Protein AF-0000000075442043 (afdb_homodimer)

Secondary structure (DSSP, 8-state):
---PPPPPPPEEEEEEEE-TTS-EEE--SS-SEEPPEEETTEEEEEEEEE--TT---GGGHHHHHHHH--S-SSSS-SSSEEEEEEEE-TTS--B-B--SEEEEEEEEESEEEEEETTS-EEEEETT-EEEEES--EEEE--SSS-EEEEEEEEE-PPPEETTEEPP---GGGHHHHHHH-B-/---PPPPPPPPBEEEEEE-TTS-EEE--SS-SBPPPEEETTEEEEEEEEE--TT---GGGHHHHHHHH--S-SSSS-SSSEEEEEEEE-TTS--B-B--SEEEEEEEEESEEEEEETTS-EEEEETT-EEEEES--EEEE--SSS-EEEEEEEEE-PPPEETTEEPP---GGGHHHHHHH-B-

Radius of gyration: 19.98 Å; Cα contacts (8 Å, |Δi|>4): 981; chains: 2; bounding box: 41×58×60 Å

InterPro domains:
  IPR011051 RmlC-like cupin domain superfamily [SSF51182] (62-156)
  IPR013096 Cupin 2, conserved barrel [PF07883] (85-149)
  IPR014710 RmlC-like jelly roll fold [G3DSA:2.60.120.10] (39-170)
  IPR047142 Oryzines biosynthesis cluster protein J/Cupin-domain-containing oxidoreductase virC-like [PTHR36156] (6-168)

Sequence (366 aa):
MFSEAKPLPPVKRFITTHDSNGNAIWDETIPIQVEGNRSGGFTTHVSYVNEDDTNTLTGDNDLKSYRENPTEKDIAPASGSALRVVDFWPGFPAIMHRTASVDYGIIVDGEIDCILDNGATKTFRRGDIIIQRGTNHAWKNTGTEVCRICFTLLPAPPVKIRGKELEVHGFADFPRLAEESTVMFSEAKPLPPVKRFITTHDSNGNAIWDETIPIQVEGNRSGGFTTHVSYVNEDDTNTLTGDNDLKSYRENPTEKDIAPASGSALRVVDFWPGFPAIMHRTASVDYGIIVDGEIDCILDNGATKTFRRGDIIIQRGTNHAWKNTGTEVCRICFTLLPAPPVKIRGKELEVHGFADFPRLAEESTV

Solvent-accessible surface area (backbone atoms only — not comparable to full-atom values): 18966 Å² total; per-residue (Å²): 125,86,71,75,59,64,83,76,78,82,49,38,44,46,40,44,32,63,50,92,85,59,44,27,39,73,53,78,86,55,72,43,65,45,66,70,50,72,59,91,44,34,30,41,22,56,69,46,49,34,65,49,75,59,43,55,53,51,85,41,53,41,58,52,49,24,68,77,46,65,63,75,93,44,77,43,45,91,38,32,33,33,34,37,34,37,37,36,36,44,84,40,76,10,51,55,45,19,38,34,23,39,29,46,33,36,28,63,37,47,46,36,32,43,33,27,73,71,61,57,68,49,79,41,39,57,61,30,30,37,42,40,50,44,38,38,32,22,60,34,31,83,52,66,50,46,19,32,35,40,31,40,35,31,33,19,58,61,40,44,45,94,85,38,68,51,81,64,52,46,64,86,44,47,72,60,30,52,73,72,42,53,91,126,87,70,75,58,63,83,74,80,81,46,39,42,46,40,44,33,64,49,91,84,58,44,25,37,72,53,77,86,56,72,44,64,45,69,71,49,73,59,91,44,34,31,42,22,57,69,45,49,33,66,51,76,58,43,55,54,50,85,42,53,41,58,53,50,22,69,76,45,64,64,75,93,44,77,44,45,93,38,32,34,33,34,37,36,37,36,36,37,43,83,40,74,10,50,54,43,19,39,34,23,40,30,46,32,37,28,65,36,46,47,36,32,42,33,26,72,70,61,57,68,48,78,42,38,58,62,31,30,36,41,42,52,44,37,39,33,23,61,36,31,82,52,66,51,46,18,30,35,41,30,42,35,32,33,18,59,60,42,44,45,94,85,40,70,50,83,62,50,46,64,85,42,46,72,59,30,53,72,71,42,52,90

Structure (mmCIF, N/CA/C/O backbone):
data_AF-0000000075442043-model_v1
#
loop_
_entity.id
_entity.type
_entity.pdbx_description
1 polymer 'Cupin type-2 domain-containing protein'
#
loop_
_atom_site.group_PDB
_atom_site.id
_atom_site.type_symbol
_atom_site.label_atom_id
_atom_site.label_alt_id
_atom_site.label_comp_id
_atom_site.label_asym_id
_atom_site.label_entity_id
_atom_site.label_seq_id
_atom_site.pdbx_PDB_ins_code
_atom_site.Cartn_x
_atom_site.Cartn_y
_atom_site.Cartn_z
_atom_site.occupancy
_atom_site.B_iso_or_equiv
_atom_site.auth_seq_id
_atom_site.auth_comp_id
_atom_site.auth_asym_id
_atom_site.auth_atom_id
_atom_site.pdbx_PDB_model_num
ATOM 1 N N . MET A 1 1 ? -9.016 -30.75 19.406 1 38.09 1 MET A N 1
ATOM 2 C CA . MET A 1 1 ? -10.094 -29.906 18.906 1 38.09 1 MET A CA 1
ATOM 3 C C . MET A 1 1 ? -9.547 -28.75 18.078 1 38.09 1 MET A C 1
ATOM 5 O O . MET A 1 1 ? -8.734 -27.969 18.562 1 38.09 1 MET A O 1
ATOM 9 N N . PHE A 1 2 ? -9.352 -28.906 16.797 1 50.12 2 PHE A N 1
ATOM 10 C CA . PHE A 1 2 ? -8.75 -27.891 15.945 1 50.12 2 PHE A CA 1
ATOM 11 C C . PHE A 1 2 ? -9.43 -26.547 16.156 1 50.12 2 PHE A C 1
ATOM 13 O O . PHE A 1 2 ? -10.641 -26.422 15.945 1 50.12 2 PHE A O 1
ATOM 20 N N . SER A 1 3 ? -9.031 -25.75 17.172 1 60.16 3 SER A N 1
ATOM 21 C CA . SER A 1 3 ? -9.688 -24.484 17.484 1 60.16 3 SER A CA 1
ATOM 22 C C . SER A 1 3 ? -9.867 -23.641 16.234 1 60.16 3 SER A C 1
ATOM 24 O O . SER A 1 3 ? -8.945 -23.5 15.422 1 60.16 3 SER A O 1
ATOM 26 N N . GLU A 1 4 ? -11.109 -23.453 15.805 1 83.69 4 GLU A N 1
ATOM 27 C CA . GLU A 1 4 ? -11.492 -22.625 14.664 1 83.69 4 GLU A CA 1
ATOM 28 C C . GLU A 1 4 ? -10.812 -21.266 14.719 1 83.69 4 GLU A C 1
ATOM 30 O O . GLU A 1 4 ? -10.758 -20.641 15.773 1 83.69 4 GLU A O 1
ATOM 35 N N . ALA A 1 5 ? -10.016 -20.906 13.68 1 91.75 5 ALA A N 1
ATOM 36 C CA . ALA A 1 5 ? -9.328 -19.625 13.602 1 91.75 5 ALA A CA 1
ATOM 37 C C . ALA A 1 5 ? -10.273 -18.469 13.914 1 91.75 5 ALA A C 1
ATOM 39 O O . ALA A 1 5 ? -11.438 -18.484 13.492 1 91.75 5 ALA A O 1
ATOM 40 N N . LYS A 1 6 ? -9.844 -17.562 14.75 1 93.94 6 LYS A N 1
ATOM 41 C CA . LYS A 1 6 ? -10.625 -16.375 15.109 1 93.94 6 LYS A CA 1
ATOM 42 C C . LYS A 1 6 ? -10.414 -15.25 14.102 1 93.94 6 LYS A C 1
ATOM 44 O O . LYS A 1 6 ? -9.297 -15.039 13.625 1 93.94 6 LYS A O 1
ATOM 49 N N . PRO A 1 7 ? -11.523 -14.57 13.805 1 95.44 7 PRO A N 1
ATOM 50 C CA . PRO A 1 7 ? -11.336 -13.406 12.93 1 95.44 7 PRO A CA 1
ATOM 51 C C . PRO A 1 7 ? -10.406 -12.359 13.523 1 95.44 7 PRO A C 1
ATOM 53 O O . PRO A 1 7 ? -10.305 -12.242 14.75 1 95.44 7 PRO A O 1
ATOM 56 N N . LEU A 1 8 ? -9.711 -11.641 12.695 1 97.06 8 LEU A N 1
ATOM 57 C CA . LEU A 1 8 ? -8.883 -10.508 13.102 1 97.06 8 LEU A CA 1
ATOM 58 C C . LEU A 1 8 ? -9.742 -9.289 13.422 1 97.06 8 LEU A C 1
ATOM 60 O O . LEU A 1 8 ? -10.914 -9.234 13.023 1 97.06 8 LEU A O 1
ATOM 64 N N . PRO A 1 9 ? -9.164 -8.328 14.195 1 96.62 9 PRO A N 1
ATOM 65 C CA . PRO A 1 9 ? -9.914 -7.098 14.469 1 96.62 9 PRO A CA 1
ATOM 66 C C . PRO A 1 9 ? -10.383 -6.398 13.203 1 96.62 9 PRO A C 1
ATOM 68 O O . PRO A 1 9 ? -9.797 -6.59 12.133 1 96.62 9 PRO A O 1
ATOM 71 N N . PRO A 1 10 ? -11.414 -5.621 13.344 1 98 10 PRO A N 1
ATOM 72 C CA . PRO A 1 10 ? -11.953 -4.934 12.172 1 98 10 PRO A CA 1
ATOM 73 C C . PRO A 1 10 ? -10.906 -4.07 11.461 1 98 10 PRO A C 1
ATOM 75 O O . PRO A 1 10 ? -9.984 -3.559 12.109 1 98 10 PRO A O 1
ATOM 78 N N . VAL A 1 11 ? -11.008 -3.965 10.164 1 98.5 11 VAL A N 1
ATOM 79 C CA . VAL A 1 11 ? -10.188 -3.055 9.367 1 98.5 11 VAL A CA 1
ATOM 80 C C . VAL A 1 11 ? -10.695 -1.624 9.539 1 98.5 11 VAL A C 1
ATOM 82 O O . VAL A 1 11 ? -11.875 -1.343 9.305 1 98.5 11 VAL A O 1
ATOM 85 N N . LYS A 1 12 ? -9.828 -0.727 9.984 1 98.81 12 LYS A N 1
ATOM 86 C CA . LYS A 1 12 ? -10.156 0.688 10.141 1 98.81 12 LYS A CA 1
ATOM 87 C C . LYS A 1 12 ? -9.391 1.547 9.148 1 98.81 12 LYS A C 1
ATOM 89 O O . LYS A 1 12 ? -8.156 1.481 9.086 1 98.81 12 LYS A O 1
ATOM 94 N N . ARG A 1 13 ? -10.102 2.281 8.375 1 98.81 13 ARG A N 1
ATOM 95 C CA . ARG A 1 13 ? -9.555 3.148 7.34 1 98.81 13 ARG A CA 1
ATOM 96 C C . ARG A 1 13 ? -10.031 4.586 7.523 1 98.81 13 ARG A C 1
ATOM 98 O O . ARG A 1 13 ? -11.234 4.848 7.555 1 98.81 13 ARG A O 1
ATOM 105 N N . PHE A 1 14 ? -9.055 5.457 7.695 1 98.94 14 PHE A N 1
ATOM 106 C CA . PHE A 1 14 ? -9.312 6.887 7.855 1 98.94 14 PHE A CA 1
ATOM 107 C C . PHE A 1 14 ? -8.977 7.641 6.57 1 98.94 14 PHE A C 1
ATOM 109 O O . PHE A 1 14 ? -7.945 7.387 5.945 1 98.94 14 PHE A O 1
ATOM 116 N N . ILE A 1 15 ? -9.852 8.57 6.188 1 98.94 15 ILE A N 1
ATOM 117 C CA . ILE A 1 15 ? -9.703 9.289 4.926 1 98.94 15 ILE A CA 1
ATOM 118 C C . ILE A 1 15 ? -9.602 10.789 5.195 1 98.94 15 ILE A C 1
ATOM 120 O O . ILE A 1 15 ? -10.391 11.336 5.969 1 98.94 15 ILE A O 1
ATOM 124 N N . THR A 1 16 ? -8.625 11.43 4.582 1 98.94 16 THR A N 1
ATOM 125 C CA . THR A 1 16 ? -8.531 12.883 4.688 1 98.94 16 THR A CA 1
ATOM 126 C C . THR A 1 16 ? -9.156 13.555 3.469 1 98.94 16 THR A C 1
ATOM 128 O O . THR A 1 16 ? -9.258 12.945 2.402 1 98.94 16 THR A O 1
ATOM 131 N N . THR A 1 17 ? -9.57 14.695 3.641 1 98.69 17 THR A N 1
ATOM 132 C CA . THR A 1 17 ? -10.109 15.562 2.594 1 98.69 17 THR A CA 1
ATOM 133 C C . THR A 1 17 ? -9.977 17.031 2.986 1 98.69 17 THR A C 1
ATOM 135 O O . THR A 1 17 ? -9.148 17.375 3.836 1 98.69 17 THR A O 1
ATOM 138 N N . HIS A 1 18 ? -10.648 17.906 2.219 1 98.5 18 HIS A N 1
ATOM 139 C CA . HIS A 1 18 ? -10.562 19.328 2.48 1 98.5 18 HIS A CA 1
ATOM 140 C C . HIS A 1 18 ? -11.938 19.938 2.721 1 98.5 18 HIS A C 1
ATOM 142 O O . HIS A 1 18 ? -12.93 19.469 2.162 1 98.5 18 HIS A O 1
ATOM 148 N N . ASP A 1 19 ? -12 20.953 3.529 1 97.19 19 ASP A N 1
ATOM 149 C CA . ASP A 1 19 ? -13.211 21.766 3.574 1 97.19 19 ASP A CA 1
ATOM 150 C C . ASP A 1 19 ? -13.219 22.812 2.465 1 97.19 19 ASP A C 1
ATOM 152 O O . ASP A 1 19 ? -12.32 22.828 1.618 1 97.19 19 ASP A O 1
ATOM 156 N N . SER A 1 20 ? -14.211 23.641 2.441 1 95.62 20 SER A N 1
ATOM 157 C CA . SER A 1 20 ? -14.406 24.578 1.337 1 95.62 20 SER A CA 1
ATOM 158 C C . SER A 1 20 ? -13.336 25.656 1.323 1 95.62 20 SER A C 1
ATOM 160 O O . SER A 1 20 ? -13.18 26.359 0.332 1 95.62 20 SER A O 1
ATOM 162 N N . ASN A 1 21 ? -12.578 25.781 2.424 1 95.44 21 ASN A N 1
ATOM 163 C CA . ASN A 1 21 ? -11.523 26.781 2.504 1 95.44 21 ASN A CA 1
ATOM 164 C C . ASN A 1 21 ? -10.156 26.172 2.219 1 95.44 21 ASN A C 1
ATOM 166 O O . ASN A 1 21 ? -9.141 26.875 2.256 1 95.44 21 ASN A O 1
ATOM 170 N N . GLY A 1 22 ? -10.078 24.875 2.029 1 96.62 22 GLY A N 1
ATOM 171 C CA . GLY A 1 22 ? -8.82 24.234 1.693 1 96.62 22 GLY A CA 1
ATOM 172 C C . GLY A 1 22 ? -8.094 23.672 2.904 1 96.62 22 GLY A C 1
ATOM 173 O O . GLY A 1 22 ? -6.957 23.203 2.791 1 96.62 22 GLY A O 1
ATOM 174 N N . ASN A 1 23 ? -8.758 23.75 4.043 1 97.25 23 ASN A N 1
ATOM 175 C CA . ASN A 1 23 ? -8.18 23.109 5.223 1 97.25 23 ASN A CA 1
ATOM 176 C C . ASN A 1 23 ? -8.367 21.594 5.199 1 97.25 23 ASN A C 1
ATOM 178 O O . ASN A 1 23 ? -9.422 21.109 4.789 1 97.25 23 ASN A O 1
ATOM 182 N N . ALA A 1 24 ? -7.32 20.922 5.695 1 98.56 24 ALA A N 1
ATOM 183 C CA . ALA A 1 24 ? -7.434 19.469 5.801 1 98.56 24 ALA A CA 1
ATOM 184 C C . ALA A 1 24 ? -8.422 19.078 6.891 1 98.56 24 ALA A C 1
ATOM 186 O O . ALA A 1 24 ? -8.391 19.625 7.996 1 98.56 24 ALA A O 1
ATOM 187 N N . ILE A 1 25 ? -9.281 18.156 6.547 1 98.75 25 ILE A N 1
ATOM 188 C CA . ILE A 1 25 ? -10.211 17.578 7.516 1 98.75 25 ILE A CA 1
ATOM 189 C C . ILE A 1 25 ? -10.312 16.078 7.309 1 98.75 25 ILE A C 1
ATOM 191 O O . ILE A 1 25 ? -9.852 15.547 6.289 1 98.75 25 ILE A O 1
ATOM 195 N N . TRP A 1 26 ? -10.844 15.398 8.32 1 98.75 26 TRP A N 1
ATOM 196 C CA . TRP A 1 26 ? -11.18 13.984 8.18 1 98.75 26 TRP A CA 1
ATOM 197 C C . TRP A 1 26 ? -12.516 13.812 7.469 1 98.75 26 TRP A C 1
ATOM 199 O O . TRP A 1 26 ? -13.477 14.516 7.762 1 98.75 26 TRP A O 1
ATOM 209 N N . ASP A 1 27 ? -12.562 12.891 6.48 1 98.69 27 ASP A N 1
ATOM 210 C CA . ASP A 1 27 ? -13.852 12.539 5.891 1 98.69 27 ASP A CA 1
ATOM 211 C C . ASP A 1 27 ? -14.734 11.828 6.906 1 98.69 27 ASP A C 1
ATOM 213 O O . ASP A 1 27 ? -14.281 10.914 7.605 1 98.69 27 ASP A O 1
ATOM 217 N N . GLU A 1 28 ? -15.891 12.234 6.988 1 97.69 28 GLU A N 1
ATOM 218 C CA . GLU A 1 28 ? -16.828 11.617 7.922 1 97.69 28 GLU A CA 1
ATOM 219 C C . GLU A 1 28 ? -18 10.984 7.184 1 97.69 28 GLU A C 1
ATOM 221 O O . GLU A 1 28 ? -18.938 10.477 7.809 1 97.69 28 GLU A O 1
ATOM 226 N N . THR A 1 29 ? -17.984 11.031 5.879 1 97.56 29 THR A N 1
ATOM 227 C CA . THR A 1 29 ? -19.109 10.531 5.094 1 97.56 29 THR A CA 1
ATOM 228 C C . THR A 1 29 ? -18.984 9.031 4.852 1 97.56 29 THR A C 1
ATOM 230 O O . THR A 1 29 ? -19.953 8.359 4.512 1 97.56 29 THR A O 1
ATOM 233 N N . ILE A 1 30 ? -17.859 8.477 4.934 1 98 30 ILE A N 1
ATOM 234 C CA . ILE A 1 30 ? -17.609 7.051 4.766 1 98 30 ILE A CA 1
ATOM 235 C C . ILE A 1 30 ? -17.25 6.422 6.109 1 98 30 ILE A C 1
ATOM 237 O O . ILE A 1 30 ? -16.359 6.906 6.809 1 98 30 ILE A O 1
ATOM 241 N N . PRO A 1 31 ? -17.938 5.363 6.52 1 97.81 31 PRO A N 1
ATOM 242 C CA . PRO A 1 31 ? -17.609 4.734 7.805 1 97.81 31 PRO A CA 1
ATOM 243 C C . PRO A 1 31 ? -16.156 4.312 7.906 1 97.81 31 PRO A C 1
ATOM 245 O O . PRO A 1 31 ? -15.57 3.842 6.926 1 97.81 31 PRO A O 1
ATOM 248 N N . ILE A 1 32 ? -15.602 4.438 9.078 1 98.44 32 ILE A N 1
ATOM 249 C CA . ILE A 1 32 ? -14.203 4.102 9.352 1 98.44 32 ILE A CA 1
ATOM 250 C C . ILE A 1 32 ? -13.992 2.6 9.18 1 98.44 32 ILE A C 1
ATOM 252 O O . ILE A 1 32 ? -13.008 2.17 8.57 1 98.44 32 ILE A O 1
ATOM 256 N N . GLN A 1 33 ? -14.898 1.848 9.789 1 98.5 33 GLN A N 1
ATOM 257 C CA . GLN A 1 33 ? -14.781 0.399 9.664 1 98.5 33 GLN A CA 1
ATOM 258 C C . GLN A 1 33 ? -15.117 -0.06 8.25 1 98.5 33 GLN A C 1
ATOM 260 O O . GLN A 1 33 ? -16.156 0.324 7.699 1 98.5 33 GLN A O 1
ATOM 265 N N . VAL A 1 34 ? -14.25 -0.817 7.641 1 98.56 34 VAL A N 1
ATOM 266 C CA . VAL A 1 34 ? -14.477 -1.365 6.309 1 98.56 34 VAL A CA 1
ATOM 267 C C . VAL A 1 34 ? -15.188 -2.715 6.418 1 98.56 34 VAL A C 1
ATOM 269 O O . VAL A 1 34 ? -14.734 -3.602 7.148 1 98.56 34 VAL A O 1
ATOM 272 N N . GLU A 1 35 ? -16.25 -2.859 5.73 1 97 35 GLU A N 1
ATOM 273 C CA . GLU A 1 35 ? -16.984 -4.113 5.754 1 97 35 GLU A CA 1
ATOM 274 C C . GLU A 1 35 ? -16.219 -5.234 5.07 1 97 35 GLU A C 1
ATOM 276 O O . GLU A 1 35 ? -15.594 -5.02 4.023 1 97 35 GLU A O 1
ATOM 281 N N . GLY A 1 36 ? -16.234 -6.395 5.727 1 96.94 36 GLY A N 1
ATOM 282 C CA . GLY A 1 36 ? -15.641 -7.574 5.129 1 96.94 36 GLY A CA 1
ATOM 283 C C . GLY A 1 36 ? -16.641 -8.453 4.406 1 96.94 36 GLY A C 1
ATOM 284 O O . GLY A 1 36 ? -17.781 -8.594 4.852 1 96.94 36 GLY A O 1
ATOM 285 N N . ASN A 1 37 ? -16.203 -8.945 3.275 1 95.75 37 ASN A N 1
ATOM 286 C CA . ASN A 1 37 ? -16.984 -9.938 2.543 1 95.75 37 ASN A CA 1
ATOM 287 C C . ASN A 1 37 ? -16.266 -11.281 2.48 1 95.75 37 ASN A C 1
ATOM 289 O O . ASN A 1 37 ? -15.242 -11.414 1.8 1 95.75 37 ASN A O 1
ATOM 293 N N . ARG A 1 38 ? -16.766 -12.25 3.156 1 94.38 38 ARG A N 1
ATOM 294 C CA . ARG A 1 38 ? -16.125 -13.555 3.205 1 94.38 38 ARG A CA 1
ATOM 295 C C . ARG A 1 38 ? -16.625 -14.453 2.08 1 94.38 38 ARG A C 1
ATOM 297 O O . ARG A 1 38 ? -17.828 -14.539 1.837 1 94.38 38 ARG A O 1
ATOM 304 N N . SER A 1 39 ? -15.781 -15.008 1.42 1 89.94 39 SER A N 1
ATOM 305 C CA . SER A 1 39 ? -16.031 -16.031 0.409 1 89.94 39 SER A CA 1
ATOM 306 C C . SER A 1 39 ? -15.047 -17.188 0.553 1 89.94 39 SER A C 1
ATOM 308 O O . SER A 1 39 ? -13.906 -17.109 0.094 1 89.94 39 SER A O 1
ATOM 310 N N . GLY A 1 40 ? -15.539 -18.297 1.256 1 88.69 40 GLY A N 1
ATOM 311 C CA . GLY A 1 40 ? -14.641 -19.422 1.486 1 88.69 40 GLY A CA 1
ATOM 312 C C . GLY A 1 40 ? -13.484 -19.094 2.406 1 88.69 40 GLY A C 1
ATOM 313 O O . GLY A 1 40 ? -13.695 -18.656 3.541 1 88.69 40 GLY A O 1
ATOM 314 N N . GLY A 1 41 ? -12.305 -19.203 1.81 1 92.56 41 GLY A N 1
ATOM 315 C CA . GLY A 1 41 ? -11.086 -19.062 2.596 1 92.56 41 GLY A CA 1
ATOM 316 C C . GLY A 1 41 ? -10.57 -17.625 2.641 1 92.56 41 GLY A C 1
ATOM 317 O O . GLY A 1 41 ? -9.508 -17.359 3.203 1 92.56 41 GLY A O 1
ATOM 318 N N . PHE A 1 42 ? -11.383 -16.672 2.078 1 95 42 PHE A N 1
ATOM 319 C CA . PHE A 1 42 ? -10.898 -15.289 2.031 1 95 42 PHE A CA 1
ATOM 320 C C . PHE A 1 42 ? -11.969 -14.328 2.539 1 95 42 PHE A C 1
ATOM 322 O O . PHE A 1 42 ? -13.156 -14.516 2.287 1 95 42 PHE A O 1
ATOM 329 N N . THR A 1 43 ? -11.586 -13.375 3.328 1 97.25 43 THR A N 1
ATOM 330 C CA . THR A 1 43 ? -12.391 -12.18 3.578 1 97.25 43 THR A CA 1
ATOM 331 C C . THR A 1 43 ? -11.75 -10.953 2.939 1 97.25 43 THR A C 1
ATOM 333 O O . THR A 1 43 ? -10.586 -10.648 3.205 1 97.25 43 THR A O 1
ATOM 336 N N . THR A 1 44 ? -12.477 -10.312 2.09 1 97.69 44 THR A N 1
ATOM 337 C CA . THR A 1 44 ? -11.953 -9.141 1.396 1 97.69 44 THR A CA 1
ATOM 338 C C . THR A 1 44 ? -12.562 -7.863 1.963 1 97.69 44 THR A C 1
ATOM 340 O O . THR A 1 44 ? -13.766 -7.793 2.199 1 97.69 44 THR A O 1
ATOM 343 N N . HIS A 1 45 ? -11.742 -6.91 2.301 1 98.38 45 HIS A N 1
ATOM 344 C CA . HIS A 1 45 ? -12.109 -5.555 2.684 1 98.38 45 HIS A CA 1
ATOM 345 C C . HIS A 1 45 ? -11.664 -4.543 1.636 1 98.38 45 HIS A C 1
ATOM 347 O O . HIS A 1 45 ? -10.477 -4.191 1.575 1 98.38 45 HIS A O 1
ATOM 353 N N . VAL A 1 46 ? -12.602 -4.109 0.761 1 98.5 46 VAL A N 1
ATOM 354 C CA . VAL A 1 46 ? -12.281 -3.082 -0.223 1 98.5 46 VAL A CA 1
ATOM 355 C C . VAL A 1 46 ? -12.133 -1.729 0.47 1 98.5 46 VAL A C 1
ATOM 357 O O . VAL A 1 46 ? -13.125 -1.056 0.746 1 98.5 46 VAL A O 1
ATOM 360 N N . SER A 1 47 ? -10.953 -1.307 0.673 1 98.75 47 SER A N 1
ATOM 361 C CA . SER A 1 47 ? -10.672 -0.229 1.616 1 98.75 47 SER A CA 1
ATOM 362 C C . SER A 1 47 ? -10.562 1.116 0.905 1 98.75 47 SER A C 1
ATOM 364 O O . SER A 1 47 ? -10.633 2.168 1.543 1 98.75 47 SER A O 1
ATOM 366 N N . TYR A 1 48 ? -10.367 1.12 -0.397 1 98.81 48 TYR A N 1
ATOM 367 C CA . TYR A 1 48 ? -10.469 2.309 -1.236 1 98.81 48 TYR A CA 1
ATOM 368 C C . TYR A 1 48 ? -10.383 1.942 -2.713 1 98.81 48 TYR A C 1
ATOM 370 O O . TYR A 1 48 ? -9.648 1.031 -3.094 1 98.81 48 TYR A O 1
ATOM 378 N N . VAL A 1 49 ? -11.062 2.578 -3.539 1 98.25 49 VAL A N 1
ATOM 379 C CA . VAL A 1 49 ? -11 2.441 -4.988 1 98.25 49 VAL A CA 1
ATOM 380 C C . VAL A 1 49 ? -10.977 3.824 -5.637 1 98.25 49 VAL A C 1
ATOM 382 O O . VAL A 1 49 ? -11.82 4.672 -5.344 1 98.25 49 VAL A O 1
ATOM 385 N N . ASN A 1 50 ? -10.008 4.109 -6.359 1 97.75 50 ASN A N 1
ATOM 386 C CA . ASN A 1 50 ? -9.906 5.285 -7.219 1 97.75 50 ASN A CA 1
ATOM 387 C C . ASN A 1 50 ? -9.719 4.895 -8.68 1 97.75 50 ASN A C 1
ATOM 389 O O . ASN A 1 50 ? -8.633 4.469 -9.078 1 97.75 50 ASN A O 1
ATOM 393 N N . GLU A 1 51 ? -10.672 5.105 -9.516 1 96.19 51 GLU A N 1
ATOM 394 C CA . GLU A 1 51 ? -10.648 4.625 -10.898 1 96.19 51 GLU A CA 1
ATOM 395 C C . GLU A 1 51 ? -10 5.652 -11.82 1 96.19 51 GLU A C 1
ATOM 397 O O . GLU A 1 51 ? -9.758 5.371 -13 1 96.19 51 GLU A O 1
ATOM 402 N N . ASP A 1 52 ? -9.7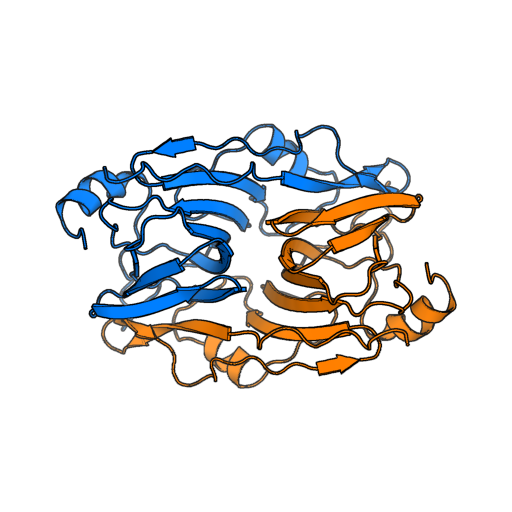81 6.805 -11.266 1 97.12 52 ASP A N 1
ATOM 403 C CA . ASP A 1 52 ? -9.227 7.895 -12.062 1 97.12 52 ASP A CA 1
ATOM 404 C C . ASP A 1 52 ? -7.711 7.758 -12.203 1 97.12 52 ASP A C 1
ATOM 406 O O . ASP A 1 52 ? -6.977 7.914 -11.227 1 97.12 52 ASP A O 1
ATOM 410 N N . ASP A 1 53 ? -7.223 7.66 -13.406 1 96.19 53 ASP A N 1
ATOM 411 C CA . ASP A 1 53 ? -5.805 7.438 -13.672 1 96.19 53 ASP A CA 1
ATOM 412 C C . ASP A 1 53 ? -4.98 8.672 -13.328 1 96.19 53 ASP A C 1
ATOM 414 O O . ASP A 1 53 ? -3.764 8.586 -13.148 1 96.19 53 ASP A O 1
ATOM 418 N N . THR A 1 54 ? -5.613 9.797 -13.32 1 96.56 54 THR A N 1
ATOM 419 C CA . THR A 1 54 ? -4.887 11.023 -13.016 1 96.56 54 THR A CA 1
ATOM 420 C C . THR A 1 54 ? -4.75 11.219 -11.508 1 96.56 54 THR A C 1
ATOM 422 O O . THR A 1 54 ? -3.961 12.047 -11.055 1 96.56 54 THR A O 1
ATOM 425 N N . ASN A 1 55 ? -5.547 10.461 -10.727 1 98.19 55 ASN A N 1
ATOM 426 C CA . ASN A 1 55 ? -5.617 10.555 -9.273 1 98.19 55 ASN A CA 1
ATOM 427 C C . ASN A 1 55 ? -6.008 11.961 -8.82 1 98.19 55 ASN A C 1
ATOM 429 O O . ASN A 1 55 ? -5.656 12.383 -7.719 1 98.19 55 ASN A O 1
ATOM 433 N N . THR A 1 56 ? -6.68 12.695 -9.703 1 98.31 56 THR A N 1
ATOM 434 C CA . THR A 1 56 ? -7.086 14.031 -9.281 1 98.31 56 THR A CA 1
ATOM 435 C C . THR A 1 56 ? -7.961 13.961 -8.031 1 98.31 56 THR A C 1
ATOM 437 O O . THR A 1 56 ? -8.852 13.117 -7.938 1 98.31 56 THR A O 1
ATOM 440 N N . LEU A 1 57 ? -7.652 14.828 -7.145 1 98.25 57 LEU A N 1
ATOM 441 C CA . LEU A 1 57 ? -8.375 14.898 -5.875 1 98.25 57 LEU A CA 1
ATOM 442 C C . LEU A 1 57 ? -9.25 16.141 -5.816 1 98.25 57 LEU A C 1
ATOM 444 O O . LEU A 1 57 ? -10.047 16.297 -4.891 1 98.25 57 LEU A O 1
ATOM 448 N N . THR A 1 58 ? -9.031 17.062 -6.812 1 98 58 THR A N 1
ATOM 449 C CA . THR A 1 58 ? -9.852 18.266 -6.922 1 98 58 THR A CA 1
ATOM 450 C C . THR A 1 58 ? -11.312 17.906 -7.176 1 98 58 THR A C 1
ATOM 452 O O . THR A 1 58 ? -11.602 17.078 -8.047 1 98 58 THR A O 1
ATOM 455 N N . GLY A 1 59 ? -12.172 18.391 -6.344 1 96.5 59 GLY A N 1
ATOM 456 C CA . GLY A 1 59 ? -13.594 18.141 -6.523 1 96.5 59 GLY A CA 1
ATOM 457 C C . GLY A 1 59 ? -14.086 16.891 -5.816 1 96.5 59 GLY A C 1
ATOM 458 O O . GLY A 1 59 ? -15.289 16.625 -5.781 1 96.5 59 GLY A O 1
ATOM 459 N N . ASP A 1 60 ? -13.203 15.984 -5.309 1 97.56 60 ASP A N 1
ATOM 460 C CA . ASP A 1 60 ? -13.492 14.836 -4.461 1 97.56 60 ASP A CA 1
ATOM 461 C C . ASP A 1 60 ? -14.289 13.773 -5.227 1 97.56 60 ASP A C 1
ATOM 463 O O . ASP A 1 60 ? -15.148 13.102 -4.648 1 97.56 60 ASP A O 1
ATOM 467 N N . ASN A 1 61 ? -14.07 13.734 -6.539 1 97.25 61 ASN A N 1
ATOM 468 C CA . ASN A 1 61 ? -14.789 12.727 -7.32 1 97.25 61 ASN A CA 1
ATOM 469 C C . ASN A 1 61 ? -14.383 11.312 -6.93 1 97.25 61 ASN A C 1
ATOM 471 O O . ASN A 1 61 ? -15.203 10.391 -6.969 1 97.25 61 ASN A O 1
ATOM 475 N N . ASP A 1 62 ? -13.125 11.102 -6.621 1 97.44 62 ASP A N 1
ATOM 476 C CA . ASP A 1 62 ? -12.656 9.797 -6.156 1 97.44 62 ASP A CA 1
ATOM 477 C C . ASP A 1 62 ? -13.406 9.367 -4.898 1 97.44 62 ASP A C 1
ATOM 479 O O . ASP A 1 62 ? -13.875 8.227 -4.816 1 97.44 62 ASP A O 1
ATOM 483 N N . LEU A 1 63 ? -13.516 10.289 -3.99 1 97.44 63 LEU A N 1
ATOM 484 C CA . LEU A 1 63 ? -14.188 10.039 -2.721 1 97.44 63 LEU A CA 1
ATOM 485 C C . LEU A 1 63 ? -15.664 9.711 -2.939 1 97.44 63 LEU A C 1
ATOM 487 O O . LEU A 1 63 ? -16.172 8.742 -2.377 1 97.44 63 LEU A O 1
ATOM 491 N N . LYS A 1 64 ? -16.328 10.508 -3.752 1 96.94 64 LYS A N 1
ATOM 492 C CA . LYS A 1 64 ? -17.734 10.297 -4.066 1 96.94 64 LYS A CA 1
ATOM 493 C C . LYS A 1 64 ? -17.953 8.945 -4.75 1 96.94 64 LYS A C 1
ATOM 495 O O . LYS A 1 64 ? -18.844 8.188 -4.375 1 96.94 64 LYS A O 1
ATOM 500 N N . SER A 1 65 ? -17.156 8.695 -5.715 1 96.75 65 SER A N 1
ATOM 501 C CA . SER A 1 65 ? -17.266 7.449 -6.457 1 96.75 65 SER A CA 1
ATOM 502 C C . SER A 1 65 ? -17.094 6.242 -5.539 1 96.75 65 SER A C 1
ATOM 504 O O . SER A 1 65 ? -17.875 5.285 -5.613 1 96.75 65 SER A O 1
ATOM 506 N N . TYR A 1 66 ? -16.094 6.227 -4.695 1 97.88 66 TYR A N 1
ATOM 507 C CA . TYR A 1 66 ? -15.859 5.129 -3.764 1 97.88 66 TYR A CA 1
ATOM 508 C C . TYR A 1 66 ? -17.031 4.977 -2.797 1 97.88 66 TYR A C 1
ATOM 510 O O . TYR A 1 66 ? -17.469 3.861 -2.518 1 97.88 66 TYR A O 1
ATOM 518 N N . ARG A 1 67 ? -17.469 6.078 -2.266 1 97.25 67 ARG A N 1
ATOM 519 C CA . ARG A 1 67 ? -18.609 6.043 -1.341 1 97.25 67 ARG A CA 1
ATOM 520 C C . ARG A 1 67 ? -19.797 5.344 -1.969 1 97.25 67 ARG A C 1
ATOM 522 O O . ARG A 1 67 ? -20.469 4.539 -1.316 1 97.25 67 ARG A O 1
ATOM 529 N N . GLU A 1 68 ? -20.031 5.633 -3.207 1 96.25 68 GLU A N 1
ATOM 530 C CA . GLU A 1 68 ? -21.203 5.113 -3.9 1 96.25 68 GLU A CA 1
ATOM 531 C C . GLU A 1 68 ? -20.984 3.686 -4.387 1 96.25 68 GLU A C 1
ATOM 533 O O . GLU A 1 68 ? -21.922 2.924 -4.566 1 96.25 68 GLU A O 1
ATOM 538 N N . ASN A 1 69 ? -19.719 3.342 -4.617 1 93.38 69 ASN A N 1
ATOM 539 C CA . ASN A 1 69 ? -19.344 2.025 -5.117 1 93.38 69 ASN A CA 1
ATOM 540 C C . ASN A 1 69 ? -18.172 1.443 -4.34 1 93.38 69 ASN A C 1
ATOM 542 O O . ASN A 1 69 ? -17.078 1.259 -4.895 1 93.38 69 ASN A O 1
ATOM 546 N N . PRO A 1 70 ? -18.422 0.956 -3.123 1 93.38 70 PRO A N 1
ATOM 547 C CA . PRO A 1 70 ? -17.328 0.5 -2.271 1 93.38 70 PRO A CA 1
ATOM 548 C C . PRO A 1 70 ? -16.906 -0.94 -2.564 1 93.38 70 PRO A C 1
ATOM 550 O O . PRO A 1 70 ? -16.594 -1.696 -1.642 1 93.38 70 PRO A O 1
ATOM 553 N N . THR A 1 71 ? -17.109 -1.376 -3.801 1 92.56 71 THR A N 1
ATOM 554 C CA . THR A 1 71 ? -16.781 -2.729 -4.227 1 92.56 71 THR A CA 1
ATOM 555 C C . THR A 1 71 ? -15.859 -2.701 -5.445 1 92.56 71 THR A C 1
ATOM 557 O O . THR A 1 71 ? -15.797 -1.697 -6.16 1 92.56 71 THR A O 1
ATOM 560 N N . GLU A 1 72 ? -15.133 -3.738 -5.566 1 93 72 GLU A N 1
ATOM 561 C CA . GLU A 1 72 ? -14.305 -3.908 -6.758 1 93 72 GLU A CA 1
ATOM 562 C C . GLU A 1 72 ? -15.047 -4.703 -7.836 1 93 72 GLU A C 1
ATOM 564 O O . GLU A 1 72 ? -15.828 -5.598 -7.523 1 93 72 GLU A O 1
ATOM 569 N N . LYS A 1 73 ? -14.734 -4.367 -9.039 1 92.94 73 LYS A N 1
ATOM 570 C CA . LYS A 1 73 ? -15.43 -4.984 -10.164 1 92.94 73 LYS A CA 1
ATOM 571 C C . LYS A 1 73 ? -14.719 -6.262 -10.609 1 92.94 73 LYS A C 1
ATOM 573 O O . LYS A 1 73 ? -15.32 -7.121 -11.258 1 92.94 73 LYS A O 1
ATOM 578 N N . ASP A 1 74 ? -13.508 -6.344 -10.25 1 96.12 74 ASP A N 1
ATOM 579 C CA . ASP A 1 74 ? -12.703 -7.508 -10.602 1 96.12 74 ASP A CA 1
ATOM 580 C C . ASP A 1 74 ? -11.477 -7.617 -9.695 1 96.12 74 ASP A C 1
ATOM 582 O O . ASP A 1 74 ? -11.281 -6.789 -8.805 1 96.12 74 ASP A O 1
ATOM 586 N N . ILE A 1 75 ? -10.656 -8.625 -9.836 1 95.69 75 ILE A N 1
ATOM 587 C CA . ILE A 1 75 ? -9.523 -8.906 -8.969 1 95.69 75 ILE A CA 1
ATOM 588 C C . ILE A 1 75 ? -8.469 -7.812 -9.133 1 95.69 75 ILE A C 1
ATOM 590 O O . ILE A 1 75 ? -7.758 -7.477 -8.18 1 95.69 75 ILE A O 1
ATOM 594 N N . ALA A 1 76 ? -8.25 -7.344 -10.352 1 97.56 76 ALA A N 1
ATOM 595 C CA . ALA A 1 76 ? -7.414 -6.18 -10.633 1 97.56 76 ALA A CA 1
ATOM 596 C C . ALA A 1 76 ? -8.258 -5.004 -11.117 1 97.56 76 ALA A C 1
ATOM 598 O O . ALA A 1 76 ? -9.234 -5.191 -11.852 1 97.56 76 ALA A O 1
ATOM 599 N N . PRO A 1 77 ? -7.895 -3.795 -10.656 1 97.69 77 PRO A N 1
ATOM 600 C CA . PRO A 1 77 ? -8.625 -2.648 -11.211 1 97.69 77 PRO A CA 1
ATOM 601 C C . PRO A 1 77 ? -8.336 -2.42 -12.688 1 97.69 77 PRO A C 1
ATOM 603 O O . PRO A 1 77 ? -7.211 -2.646 -13.148 1 97.69 77 PRO A O 1
ATOM 606 N N . ALA A 1 78 ? -9.344 -1.944 -13.367 1 96.5 78 ALA A N 1
ATOM 607 C CA . ALA A 1 78 ? -9.18 -1.648 -14.789 1 96.5 78 ALA A CA 1
ATOM 608 C C . ALA A 1 78 ? -8.422 -0.341 -14.992 1 96.5 78 ALA A C 1
ATOM 610 O O . ALA A 1 78 ? -7.812 -0.127 -16.047 1 96.5 78 ALA A O 1
ATOM 611 N N . SER A 1 79 ? -8.477 0.552 -14.086 1 97.31 79 SER A N 1
ATOM 612 C CA . SER A 1 79 ? -7.824 1.856 -14.094 1 97.31 79 SER A CA 1
ATOM 613 C C . SER A 1 79 ? -7.574 2.361 -12.68 1 97.31 79 SER A C 1
ATOM 615 O O . SER A 1 79 ? -8.086 1.788 -11.711 1 97.31 79 SER A O 1
ATOM 617 N N . GLY A 1 80 ? -6.734 3.355 -12.547 1 97.75 80 GLY A N 1
ATOM 618 C CA . GLY A 1 80 ? -6.492 3.969 -11.25 1 97.75 80 GLY A CA 1
ATOM 619 C C . GLY A 1 80 ? -5.777 3.049 -10.273 1 97.75 80 GLY A C 1
ATOM 620 O O . GLY A 1 80 ? -4.68 2.568 -10.562 1 97.75 80 GLY A O 1
ATOM 621 N N . SER A 1 81 ? -6.391 2.844 -9.125 1 98.62 81 SER A N 1
ATOM 622 C CA . SER A 1 81 ? -5.793 2.041 -8.062 1 98.62 81 SER A CA 1
ATOM 623 C C . SER A 1 81 ? -6.852 1.526 -7.098 1 98.62 81 SER A C 1
ATOM 625 O O . SER A 1 81 ? -7.965 2.055 -7.047 1 98.62 81 SER A O 1
ATOM 627 N N . ALA A 1 82 ? -6.539 0.477 -6.449 1 98.69 82 ALA A N 1
ATOM 628 C CA . ALA A 1 82 ? -7.375 -0.046 -5.371 1 98.69 82 ALA A CA 1
ATOM 629 C C . ALA A 1 82 ? -6.531 -0.448 -4.168 1 98.69 82 ALA A C 1
ATOM 631 O O . ALA A 1 82 ? -5.41 -0.934 -4.32 1 98.69 82 ALA A O 1
ATOM 632 N N . LEU A 1 83 ? -7.004 -0.17 -2.986 1 98.88 83 LEU A N 1
ATOM 633 C CA . LEU A 1 83 ? -6.488 -0.715 -1.735 1 98.88 83 LEU A CA 1
ATOM 634 C C . LEU A 1 83 ? -7.406 -1.809 -1.201 1 98.88 83 LEU A C 1
ATOM 636 O O . LEU A 1 83 ? -8.578 -1.558 -0.917 1 98.88 83 LEU A O 1
ATOM 640 N N . ARG A 1 84 ? -6.852 -2.998 -1.075 1 98.81 84 ARG A N 1
ATOM 641 C CA . ARG A 1 84 ? -7.617 -4.176 -0.682 1 98.81 84 ARG A CA 1
ATOM 642 C C . ARG A 1 84 ? -6.945 -4.906 0.476 1 98.81 84 ARG A C 1
ATOM 644 O O . ARG A 1 84 ? -5.773 -5.277 0.385 1 98.81 84 ARG A O 1
ATOM 651 N N . VAL A 1 85 ? -7.691 -5.074 1.55 1 98.81 85 VAL A N 1
ATOM 652 C CA . VAL A 1 85 ? -7.23 -5.922 2.643 1 98.81 85 VAL A CA 1
ATOM 653 C C . VAL A 1 85 ? -7.852 -7.312 2.518 1 98.81 85 VAL A C 1
ATOM 655 O O . VAL A 1 85 ? -9.062 -7.441 2.344 1 98.81 85 VAL A O 1
ATOM 658 N N . VAL A 1 86 ? -7.031 -8.344 2.564 1 98.62 86 VAL A N 1
ATOM 659 C CA . VAL A 1 86 ? -7.516 -9.711 2.439 1 98.62 86 VAL A CA 1
ATOM 660 C C . VAL A 1 86 ? -7.105 -10.516 3.67 1 98.62 86 VAL A C 1
ATOM 662 O O . VAL A 1 86 ? -5.934 -10.539 4.047 1 98.62 86 VAL A O 1
ATOM 665 N N . ASP A 1 87 ? -8.039 -11.109 4.34 1 98.69 87 ASP A N 1
ATOM 666 C CA . ASP A 1 87 ? -7.797 -12.133 5.359 1 98.69 87 ASP A CA 1
ATOM 667 C C . ASP A 1 87 ? -7.793 -13.531 4.746 1 98.69 87 ASP A C 1
ATOM 669 O O . ASP A 1 87 ? -8.781 -13.953 4.145 1 98.69 87 ASP A O 1
ATOM 673 N N . PHE A 1 88 ? -6.73 -14.188 4.863 1 98.25 88 PHE A N 1
ATOM 674 C CA . PHE A 1 88 ? -6.594 -15.57 4.422 1 98.25 88 PHE A CA 1
ATOM 675 C C . PHE A 1 88 ? -6.793 -16.531 5.586 1 98.25 88 PHE A C 1
ATOM 677 O O . PHE A 1 88 ? -5.965 -16.594 6.496 1 98.25 88 PHE A O 1
ATOM 684 N N . TRP A 1 89 ? -7.844 -17.297 5.523 1 97.62 89 TRP A N 1
ATOM 685 C CA . TRP A 1 89 ? -8.18 -18.234 6.586 1 97.62 89 TRP A CA 1
ATOM 686 C C . TRP A 1 89 ? -7.418 -19.547 6.406 1 97.62 89 TRP A C 1
ATOM 688 O O . TRP A 1 89 ? -7.145 -19.969 5.281 1 97.62 89 TRP A O 1
ATOM 698 N N . PRO A 1 90 ? -7.07 -20.203 7.512 1 96.75 90 PRO A N 1
ATOM 699 C CA . PRO A 1 90 ? -6.355 -21.469 7.402 1 96.75 90 PRO A CA 1
ATOM 700 C C . PRO A 1 90 ? -7.258 -22.625 6.949 1 96.75 90 PRO A C 1
ATOM 702 O O . PRO A 1 90 ? -8.469 -22.594 7.195 1 96.75 90 PRO A O 1
ATOM 705 N N . GLY A 1 91 ? -6.641 -23.562 6.23 1 92.38 91 GLY A N 1
ATOM 706 C CA . GLY A 1 91 ? -7.344 -24.797 5.945 1 92.38 91 GLY A CA 1
ATOM 707 C C . GLY A 1 91 ? -8.039 -24.797 4.598 1 92.38 91 GLY A C 1
ATOM 708 O O . GLY A 1 91 ? -8.75 -25.734 4.254 1 92.38 91 GLY A O 1
ATOM 709 N N . PHE A 1 92 ? -7.863 -23.766 3.812 1 92.94 92 PHE A N 1
ATOM 710 C CA . PHE A 1 92 ? -8.484 -23.672 2.496 1 92.94 92 PHE A CA 1
ATOM 711 C C . PHE A 1 92 ? -7.434 -23.781 1.396 1 92.94 92 PHE A C 1
ATOM 713 O O . PHE A 1 92 ? -6.266 -23.453 1.604 1 92.94 92 PHE A O 1
ATOM 720 N N . PRO A 1 93 ? -7.809 -24.281 0.269 1 92.31 93 PRO A N 1
ATOM 721 C CA . PRO A 1 93 ? -6.855 -24.375 -0.84 1 92.31 93 PRO A CA 1
ATOM 722 C C . PRO A 1 93 ? -6.434 -23 -1.362 1 92.31 93 PRO A C 1
ATOM 724 O O . PRO A 1 93 ? -7.156 -22.016 -1.185 1 92.31 93 PRO A O 1
ATOM 727 N N . ALA A 1 94 ? -5.27 -22.922 -1.912 1 93.94 94 ALA A N 1
ATOM 728 C CA . ALA A 1 94 ? -4.77 -21.719 -2.574 1 93.94 94 ALA A CA 1
ATOM 729 C C . ALA A 1 94 ? -5.102 -21.734 -4.062 1 93.94 94 ALA A C 1
ATOM 731 O O . ALA A 1 94 ? -5.023 -22.781 -4.711 1 93.94 94 ALA A O 1
ATOM 732 N N . ILE A 1 95 ? -5.438 -20.625 -4.609 1 94.12 95 ILE A N 1
ATOM 733 C CA . ILE A 1 95 ? -5.809 -20.531 -6.016 1 94.12 95 ILE A CA 1
ATOM 734 C C . ILE A 1 95 ? -4.676 -19.875 -6.809 1 94.12 95 ILE A C 1
ATOM 736 O O . ILE A 1 95 ? -4.289 -18.734 -6.523 1 94.12 95 ILE A O 1
ATOM 740 N N . MET A 1 96 ? -4.145 -20.641 -7.727 1 96.44 96 MET A N 1
ATOM 741 C CA . MET A 1 96 ? -3.119 -20.109 -8.625 1 96.44 96 MET A CA 1
ATOM 742 C C . MET A 1 96 ? -3.736 -19.188 -9.672 1 96.44 96 MET A C 1
ATOM 744 O O . MET A 1 96 ? -4.664 -19.578 -10.383 1 96.44 96 MET A O 1
ATOM 748 N N . HIS A 1 97 ? -3.215 -17.922 -9.773 1 97.31 97 HIS A N 1
ATOM 749 C CA . HIS A 1 97 ? -3.793 -16.953 -10.703 1 97.31 97 HIS A CA 1
ATOM 750 C C . HIS A 1 97 ? -2.793 -15.859 -11.047 1 97.31 97 HIS A C 1
ATOM 752 O O . HIS A 1 97 ? -1.747 -15.742 -10.406 1 97.31 97 HIS A O 1
ATOM 758 N N . ARG A 1 98 ? -3.047 -15.188 -12.094 1 97.94 98 ARG A N 1
ATOM 759 C CA . ARG A 1 98 ? -2.295 -14.047 -12.586 1 97.94 98 ARG A CA 1
ATOM 760 C C . ARG A 1 98 ? -3.221 -12.867 -12.891 1 97.94 98 ARG A C 1
ATOM 762 O O . ARG A 1 98 ? -4.25 -13.039 -13.547 1 97.94 98 ARG A O 1
ATOM 769 N N . THR A 1 99 ? -2.885 -11.727 -12.344 1 98.06 99 THR A N 1
ATOM 770 C CA . THR A 1 99 ? -3.654 -10.523 -12.633 1 98.06 99 THR A CA 1
ATOM 771 C C . THR A 1 99 ? -2.855 -9.57 -13.523 1 98.06 99 THR A C 1
ATOM 773 O O . THR A 1 99 ? -1.624 -9.625 -13.547 1 98.06 99 THR A O 1
ATOM 776 N N . ALA A 1 100 ? -3.539 -8.742 -14.289 1 98 100 ALA A N 1
ATOM 777 C CA . ALA A 1 100 ? -2.916 -7.641 -15.016 1 98 100 ALA A CA 1
ATOM 778 C C . ALA A 1 100 ? -2.73 -6.426 -14.117 1 98 100 ALA A C 1
ATOM 780 O O . ALA A 1 100 ? -3.424 -5.418 -14.273 1 98 100 ALA A O 1
ATOM 781 N N . SER A 1 101 ? -1.858 -6.48 -13.203 1 98.56 101 SER A N 1
ATOM 782 C CA . SER A 1 101 ? -1.568 -5.441 -12.219 1 98.56 101 SER A CA 1
ATOM 783 C C . SER A 1 101 ? -0.196 -5.648 -11.586 1 98.56 101 SER A C 1
ATOM 785 O O . SER A 1 101 ? 0.377 -6.734 -11.672 1 98.56 101 SER A O 1
ATOM 787 N N . VAL A 1 102 ? 0.4 -4.652 -11.133 1 98.81 102 VAL A N 1
ATOM 788 C CA . VAL A 1 102 ? 1.439 -4.746 -10.117 1 98.81 102 VAL A CA 1
ATOM 789 C C . VAL A 1 102 ? 0.839 -4.473 -8.734 1 98.81 102 VAL A C 1
ATOM 791 O O . VAL A 1 102 ? 0.105 -3.5 -8.555 1 98.81 102 VAL A O 1
ATOM 794 N N . ASP A 1 103 ? 1.048 -5.398 -7.781 1 98.88 103 ASP A N 1
ATOM 795 C CA . ASP A 1 103 ? 0.491 -5.289 -6.438 1 98.88 103 ASP A CA 1
ATOM 796 C C . ASP A 1 103 ? 1.595 -5.098 -5.398 1 98.88 103 ASP A C 1
ATOM 798 O O . ASP A 1 103 ? 2.572 -5.848 -5.379 1 98.88 103 ASP A O 1
ATOM 802 N N . TYR A 1 104 ? 1.495 -4.074 -4.625 1 98.94 104 TYR A N 1
ATOM 803 C CA . TYR A 1 104 ? 2.303 -3.92 -3.42 1 98.94 104 TYR A CA 1
ATOM 804 C C . TYR A 1 104 ? 1.595 -4.516 -2.209 1 98.94 104 TYR A C 1
ATOM 806 O O . TYR A 1 104 ? 0.583 -3.98 -1.747 1 98.94 104 TYR A O 1
ATOM 814 N N . GLY A 1 105 ? 2.105 -5.633 -1.68 1 98.94 105 GLY A N 1
ATOM 815 C CA . GLY A 1 105 ? 1.491 -6.34 -0.567 1 98.94 105 GLY A CA 1
ATOM 816 C C . GLY A 1 105 ? 2.275 -6.215 0.725 1 98.94 105 GLY A C 1
ATOM 817 O O . GLY A 1 105 ? 3.496 -6.387 0.735 1 98.94 105 GLY A O 1
ATOM 818 N N . ILE A 1 106 ? 1.597 -5.906 1.738 1 98.94 106 ILE A N 1
ATOM 819 C CA . ILE A 1 106 ? 2.178 -5.797 3.072 1 98.94 106 ILE A CA 1
ATOM 820 C C . ILE A 1 106 ? 1.494 -6.789 4.012 1 98.94 106 ILE A C 1
ATOM 822 O O . ILE A 1 106 ? 0.274 -6.75 4.184 1 98.94 106 ILE A O 1
ATOM 826 N N . ILE A 1 107 ? 2.283 -7.672 4.609 1 98.75 107 ILE A N 1
ATOM 827 C CA . ILE A 1 107 ? 1.72 -8.586 5.602 1 98.75 107 ILE A CA 1
ATOM 828 C C . ILE A 1 107 ? 1.514 -7.848 6.922 1 98.75 107 ILE A C 1
ATOM 830 O O . ILE A 1 107 ? 2.477 -7.387 7.539 1 98.75 107 ILE A O 1
ATOM 834 N N . VAL A 1 108 ? 0.319 -7.77 7.34 1 97.81 108 VAL A N 1
ATOM 835 C CA . VAL A 1 108 ? -0.019 -6.992 8.531 1 97.81 108 VAL A CA 1
ATOM 836 C C . VAL A 1 108 ? -0.11 -7.914 9.742 1 97.81 108 VAL A C 1
ATOM 838 O O . VAL A 1 108 ? 0.204 -7.508 10.859 1 97.81 108 VAL A O 1
ATOM 841 N N . ASP A 1 109 ? -0.615 -9.094 9.516 1 97.44 109 ASP A N 1
ATOM 842 C CA . ASP A 1 109 ? -0.785 -10.078 10.578 1 97.44 109 ASP A CA 1
ATOM 843 C C . ASP A 1 109 ? -0.605 -11.5 10.047 1 97.44 109 ASP A C 1
ATOM 845 O O . ASP A 1 109 ? -1.052 -11.82 8.945 1 97.44 109 ASP A O 1
ATOM 849 N N . GLY A 1 110 ? 0.068 -12.312 10.844 1 97.19 110 GLY A N 1
ATOM 850 C CA . GLY A 1 110 ? 0.125 -13.742 10.562 1 97.19 110 GLY A CA 1
ATOM 851 C C . GLY A 1 110 ? 1.271 -14.117 9.648 1 97.19 110 GLY A C 1
ATOM 852 O O . GLY A 1 110 ? 2.258 -13.383 9.539 1 97.19 110 GLY A O 1
ATOM 853 N N . GLU A 1 111 ? 1.15 -15.352 9.227 1 98.06 111 GLU A N 1
ATOM 854 C CA . GLU A 1 111 ? 2.125 -15.984 8.344 1 98.06 111 GLU A CA 1
ATOM 855 C C . GLU A 1 111 ? 1.438 -16.688 7.172 1 98.06 111 GLU A C 1
ATOM 857 O O . GLU A 1 111 ? 0.35 -17.25 7.328 1 98.06 111 GLU A O 1
ATOM 862 N N . ILE A 1 112 ? 2.148 -16.656 6.012 1 98.56 112 ILE A N 1
ATOM 863 C CA . ILE A 1 112 ? 1.517 -17.25 4.84 1 98.56 112 ILE A CA 1
ATOM 864 C C . ILE A 1 112 ? 2.576 -17.562 3.787 1 98.56 112 ILE A C 1
ATOM 866 O O . ILE A 1 112 ? 3.604 -16.891 3.709 1 98.56 112 ILE A O 1
ATOM 870 N N . ASP A 1 113 ? 2.283 -18.531 2.988 1 98.56 113 ASP A N 1
ATOM 871 C CA . ASP A 1 113 ? 3.156 -18.891 1.873 1 98.56 113 ASP A CA 1
ATOM 872 C C . ASP A 1 113 ? 2.666 -18.25 0.571 1 98.56 113 ASP A C 1
ATOM 874 O O . ASP A 1 113 ? 1.465 -18.25 0.292 1 98.56 113 ASP A O 1
ATOM 878 N N . CYS A 1 114 ? 3.564 -17.703 -0.177 1 98.75 114 CYS A N 1
ATOM 879 C CA . CYS A 1 114 ? 3.328 -17.375 -1.581 1 98.75 114 CYS A CA 1
ATOM 880 C C . CYS A 1 114 ? 4.004 -18.406 -2.492 1 98.75 114 CYS A C 1
ATOM 882 O O . CYS A 1 114 ? 5.223 -18.578 -2.432 1 98.75 114 CYS A O 1
ATOM 884 N N . ILE A 1 115 ? 3.234 -19.016 -3.287 1 98.19 115 ILE A N 1
ATOM 885 C CA . ILE A 1 115 ? 3.715 -20.062 -4.176 1 98.19 115 ILE A CA 1
ATOM 886 C C . ILE A 1 115 ? 3.645 -19.594 -5.625 1 98.19 115 ILE A C 1
ATOM 888 O O . ILE A 1 115 ? 2.594 -19.141 -6.086 1 98.19 115 ILE A O 1
ATOM 892 N N . LEU A 1 116 ? 4.77 -19.672 -6.336 1 98.19 116 LEU A N 1
ATOM 893 C CA . LEU A 1 116 ? 4.805 -19.328 -7.754 1 98.19 116 LEU A CA 1
ATOM 894 C C . LEU A 1 116 ? 4.543 -20.562 -8.609 1 98.19 116 LEU A C 1
ATOM 896 O O . LEU A 1 116 ? 4.52 -21.688 -8.102 1 98.19 116 LEU A O 1
ATOM 900 N N . ASP A 1 117 ? 4.254 -20.344 -9.844 1 95.94 117 ASP A N 1
ATOM 901 C CA . ASP A 1 117 ? 3.787 -21.422 -10.703 1 95.94 117 ASP A CA 1
ATOM 902 C C . ASP A 1 117 ? 4.914 -22.406 -11.008 1 95.94 117 ASP A C 1
ATOM 904 O O . ASP A 1 117 ? 4.668 -23.516 -11.492 1 95.94 117 ASP A O 1
ATOM 908 N N . ASN A 1 118 ? 6.121 -22.078 -10.773 1 94.75 118 ASN A N 1
ATOM 909 C CA . ASN A 1 118 ? 7.219 -23.016 -10.898 1 94.75 118 ASN A CA 1
ATOM 910 C C . ASN A 1 118 ? 7.445 -23.797 -9.594 1 94.75 118 ASN A C 1
ATOM 912 O O . ASN A 1 118 ? 8.398 -24.562 -9.484 1 94.75 118 ASN A O 1
ATOM 916 N N . GLY A 1 119 ? 6.676 -23.469 -8.578 1 95.44 119 GLY A N 1
ATOM 917 C CA . GLY A 1 119 ? 6.762 -24.156 -7.297 1 95.44 119 GLY A CA 1
ATOM 918 C C . GLY A 1 119 ? 7.578 -23.406 -6.266 1 95.44 119 GLY A C 1
ATOM 919 O O . GLY A 1 119 ? 7.527 -23.719 -5.074 1 95.44 119 GLY A O 1
ATOM 920 N N . ALA A 1 120 ? 8.414 -22.469 -6.707 1 97.62 120 ALA A N 1
ATOM 921 C CA . ALA A 1 120 ? 9.18 -21.688 -5.746 1 97.62 120 ALA A CA 1
ATOM 922 C C . ALA A 1 120 ? 8.266 -21.031 -4.711 1 97.62 120 ALA A C 1
ATOM 924 O O . ALA A 1 120 ? 7.211 -20.5 -5.059 1 97.62 120 ALA A O 1
ATOM 925 N N . THR A 1 121 ? 8.656 -21.203 -3.439 1 98.25 121 THR A N 1
ATOM 926 C CA . THR A 1 121 ? 7.797 -20.766 -2.344 1 98.25 121 THR A CA 1
ATOM 927 C C . THR A 1 121 ? 8.586 -19.922 -1.342 1 98.25 121 THR A C 1
ATOM 929 O O . THR A 1 121 ? 9.727 -20.25 -1.017 1 98.25 121 THR A O 1
ATOM 932 N N . LYS A 1 122 ? 7.961 -18.875 -0.912 1 98.62 122 LYS A N 1
ATOM 933 C CA . LYS A 1 122 ? 8.477 -18.109 0.22 1 98.62 122 LYS A CA 1
ATOM 934 C C . LYS A 1 122 ? 7.395 -17.891 1.28 1 98.62 122 LYS A C 1
ATOM 936 O O . LYS A 1 122 ? 6.23 -17.656 0.95 1 98.62 122 LYS A O 1
ATOM 941 N N . THR A 1 123 ? 7.828 -18.016 2.523 1 98.69 123 THR A N 1
ATOM 942 C CA . THR A 1 123 ? 6.945 -17.75 3.654 1 98.69 123 THR A CA 1
ATOM 943 C C . THR A 1 123 ? 7.062 -16.297 4.09 1 98.69 123 THR A C 1
ATOM 945 O O . THR A 1 123 ? 8.164 -15.789 4.32 1 98.69 123 THR A O 1
ATOM 948 N N . PHE A 1 124 ? 5.957 -15.68 4.133 1 98.75 124 PHE A N 1
ATOM 949 C CA . PHE A 1 124 ? 5.879 -14.289 4.555 1 98.75 124 PHE A CA 1
ATOM 950 C C . PHE A 1 124 ? 5.355 -14.188 5.984 1 98.75 124 PHE A C 1
ATOM 952 O O . PHE A 1 124 ? 4.504 -14.977 6.398 1 98.75 124 PHE A O 1
ATOM 959 N N . ARG A 1 125 ? 5.875 -13.234 6.66 1 97.69 125 ARG A N 1
ATOM 960 C CA . ARG A 1 125 ? 5.469 -12.922 8.023 1 97.69 125 ARG A CA 1
ATOM 961 C C . ARG A 1 125 ? 5.164 -11.43 8.172 1 97.69 125 ARG A C 1
ATOM 963 O O . ARG A 1 125 ? 5.457 -10.641 7.273 1 97.69 125 ARG A O 1
ATOM 970 N N . ARG A 1 126 ? 4.602 -11.156 9.336 1 96.38 126 ARG A N 1
ATOM 971 C CA . ARG A 1 126 ? 4.242 -9.766 9.602 1 96.38 126 ARG A CA 1
ATOM 972 C C . ARG A 1 126 ? 5.395 -8.828 9.25 1 96.38 126 ARG A C 1
ATOM 974 O O . ARG A 1 126 ? 6.531 -9.047 9.672 1 96.38 126 ARG A O 1
ATOM 981 N N . GLY A 1 127 ? 5.066 -7.812 8.477 1 97.12 127 GLY A N 1
ATOM 982 C CA . GLY A 1 127 ? 6.047 -6.801 8.109 1 97.12 127 GLY A CA 1
ATOM 983 C C . GLY A 1 127 ? 6.684 -7.055 6.762 1 97.12 127 GLY A C 1
ATOM 984 O O . GLY A 1 127 ? 7.262 -6.145 6.16 1 97.12 127 GLY A O 1
ATOM 985 N N . ASP A 1 128 ? 6.668 -8.289 6.293 1 98.75 128 ASP A N 1
ATOM 986 C CA . ASP A 1 128 ? 7.223 -8.594 4.977 1 98.75 128 ASP A CA 1
ATOM 987 C C . ASP A 1 128 ? 6.41 -7.93 3.869 1 98.75 128 ASP A C 1
ATOM 989 O O . ASP A 1 128 ? 5.199 -7.738 4.012 1 98.75 128 ASP A O 1
ATOM 993 N N . ILE A 1 129 ? 7.133 -7.551 2.805 1 98.94 129 ILE A N 1
ATOM 994 C CA . ILE A 1 129 ? 6.543 -6.848 1.67 1 98.94 129 ILE A CA 1
ATOM 995 C C . ILE A 1 129 ? 6.754 -7.66 0.394 1 98.94 129 ILE A C 1
ATOM 997 O O . ILE A 1 129 ? 7.816 -8.258 0.2 1 98.94 129 ILE A O 1
ATOM 1001 N N . ILE A 1 130 ? 5.754 -7.68 -0.438 1 98.94 130 ILE A N 1
ATOM 1002 C CA . ILE A 1 130 ? 5.906 -8.297 -1.751 1 98.94 130 ILE A CA 1
ATOM 1003 C C . ILE A 1 130 ? 5.582 -7.277 -2.84 1 98.94 130 ILE A C 1
ATOM 1005 O O . ILE A 1 130 ? 4.633 -6.504 -2.715 1 98.94 130 ILE A O 1
ATOM 1009 N N . ILE A 1 131 ? 6.402 -7.184 -3.814 1 98.94 131 ILE A N 1
ATOM 1010 C CA . ILE A 1 131 ? 6.082 -6.582 -5.105 1 98.94 131 ILE A CA 1
ATOM 1011 C C . ILE A 1 131 ? 5.672 -7.672 -6.094 1 98.94 131 ILE A C 1
ATOM 1013 O O . ILE A 1 131 ? 6.52 -8.383 -6.637 1 98.94 131 ILE A O 1
ATOM 1017 N N . GLN A 1 132 ? 4.363 -7.848 -6.246 1 98.88 132 GLN A N 1
ATOM 1018 C CA . GLN A 1 132 ? 3.805 -8.867 -7.125 1 98.88 132 GLN A CA 1
ATOM 1019 C C . GLN A 1 132 ? 3.637 -8.336 -8.547 1 98.88 132 GLN A C 1
ATOM 1021 O O . GLN A 1 132 ? 2.719 -7.562 -8.82 1 98.88 132 GLN A O 1
ATOM 1026 N N . ARG A 1 133 ? 4.48 -8.766 -9.5 1 98.69 133 ARG A N 1
ATOM 1027 C CA . ARG A 1 133 ? 4.594 -8.172 -10.828 1 98.69 133 ARG A CA 1
ATOM 1028 C C . ARG A 1 133 ? 3.891 -9.039 -11.875 1 98.69 133 ARG A C 1
ATOM 1030 O O . ARG A 1 133 ? 4.535 -9.586 -12.766 1 98.69 133 ARG A O 1
ATOM 1037 N N . GLY A 1 134 ? 2.584 -9.109 -11.719 1 98.5 134 GLY A N 1
ATOM 1038 C CA . GLY A 1 134 ? 1.784 -9.805 -12.711 1 98.5 134 GLY A CA 1
ATOM 1039 C C . GLY A 1 134 ? 2.172 -11.266 -12.875 1 98.5 134 GLY A C 1
ATOM 1040 O O . GLY A 1 134 ? 1.999 -11.836 -13.953 1 98.5 134 GLY A O 1
ATOM 1041 N N . THR A 1 135 ? 2.705 -11.867 -11.859 1 98.56 135 THR A N 1
ATOM 1042 C CA . THR A 1 135 ? 3.139 -13.258 -11.93 1 98.56 135 THR A CA 1
ATOM 1043 C C . THR A 1 135 ? 2.018 -14.195 -11.492 1 98.56 135 THR A C 1
ATOM 1045 O O . THR A 1 135 ? 1.15 -13.812 -10.703 1 98.56 135 THR A O 1
ATOM 1048 N N . ASN A 1 136 ? 2.088 -15.375 -12.031 1 97.88 136 ASN A N 1
ATOM 1049 C CA . ASN A 1 136 ? 1.229 -16.422 -11.492 1 97.88 136 ASN A CA 1
ATOM 1050 C C . ASN A 1 136 ? 1.633 -16.797 -10.07 1 97.88 136 ASN A C 1
ATOM 1052 O O . ASN A 1 136 ? 2.805 -17.078 -9.805 1 97.88 136 ASN A O 1
ATOM 1056 N N . HIS A 1 137 ? 0.679 -16.766 -9.195 1 98.31 137 HIS A N 1
ATOM 1057 C CA . HIS A 1 137 ? 0.989 -16.984 -7.781 1 98.31 137 HIS A CA 1
ATOM 1058 C C . HIS A 1 137 ? -0.23 -17.5 -7.023 1 98.31 137 HIS A C 1
ATOM 1060 O O . HIS A 1 137 ? -1.3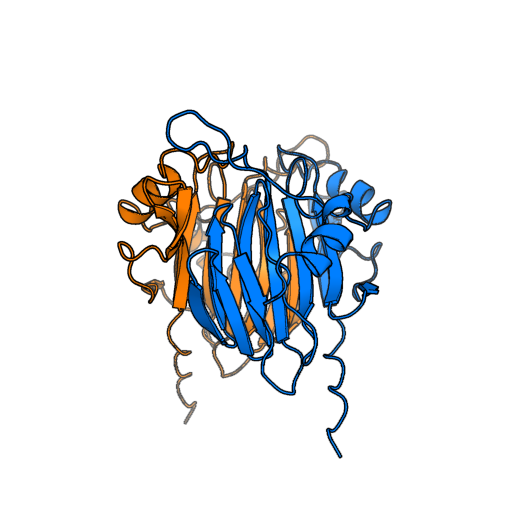6 -17.375 -7.5 1 98.31 137 HIS A O 1
ATOM 1066 N N . ALA A 1 138 ? 0.02 -18.125 -5.906 1 97.56 138 ALA A N 1
ATOM 1067 C CA . ALA A 1 138 ? -0.997 -18.562 -4.953 1 97.56 138 ALA A CA 1
ATOM 1068 C C . ALA A 1 138 ? -0.579 -18.25 -3.521 1 97.56 138 ALA A C 1
ATOM 1070 O O . ALA A 1 138 ? 0.598 -18.359 -3.172 1 97.56 138 ALA A O 1
ATOM 1071 N N . TRP A 1 139 ? -1.534 -17.859 -2.746 1 97.94 139 TRP A N 1
ATOM 1072 C CA . TRP A 1 139 ? -1.332 -17.641 -1.317 1 97.94 139 TRP A CA 1
ATOM 1073 C C . TRP A 1 139 ? -1.898 -18.797 -0.502 1 97.94 139 TRP A C 1
ATOM 1075 O O . TRP A 1 139 ? -3.096 -19.094 -0.575 1 97.94 139 TRP A O 1
ATOM 1085 N N . LYS A 1 140 ? -1.07 -19.422 0.279 1 97.12 140 LYS A N 1
ATOM 1086 C CA . LYS A 1 140 ? -1.486 -20.578 1.067 1 97.12 140 LYS A CA 1
ATOM 1087 C C . LYS A 1 140 ? -1.228 -20.359 2.555 1 97.12 140 LYS A C 1
ATOM 1089 O O . LYS A 1 140 ? -0.078 -20.203 2.973 1 97.12 140 LYS A O 1
ATOM 1094 N N . ASN A 1 141 ? -2.246 -20.312 3.336 1 97.56 141 ASN A N 1
ATOM 1095 C CA . ASN A 1 141 ? -2.123 -20.266 4.789 1 97.56 141 ASN A CA 1
ATOM 1096 C C . ASN A 1 141 ? -2.02 -21.672 5.375 1 97.56 141 ASN A C 1
ATOM 1098 O O . ASN A 1 141 ? -3.025 -22.375 5.496 1 97.56 141 ASN A O 1
ATOM 1102 N N . THR A 1 142 ? -0.875 -22.031 5.746 1 95.12 142 THR A N 1
ATOM 1103 C CA . THR A 1 142 ? -0.631 -23.375 6.27 1 95.12 142 THR A CA 1
ATOM 1104 C C . THR A 1 142 ? -0.645 -23.375 7.793 1 95.12 142 THR A C 1
ATOM 1106 O O . THR A 1 142 ? -0.341 -24.391 8.422 1 95.12 142 THR A O 1
ATOM 1109 N N . GLY A 1 143 ? -0.888 -22.25 8.328 1 95.94 143 GLY A N 1
ATOM 1110 C CA . GLY A 1 143 ? -0.927 -22.141 9.781 1 95.94 143 GLY A CA 1
ATOM 1111 C C . GLY A 1 143 ? -2.299 -22.406 10.367 1 95.94 143 GLY A C 1
ATOM 1112 O O . GLY A 1 143 ? -3.088 -23.156 9.781 1 95.94 143 GLY A O 1
ATOM 1113 N N . THR A 1 144 ? -2.496 -21.938 11.594 1 96.31 144 THR A N 1
ATOM 1114 C CA . THR A 1 144 ? -3.752 -22.156 12.305 1 96.31 144 THR A CA 1
ATOM 1115 C C . THR A 1 144 ? -4.477 -20.844 12.555 1 96.31 144 THR A C 1
ATOM 1117 O O . THR A 1 144 ? -5.629 -20.828 12.984 1 96.31 144 THR A O 1
ATOM 1120 N N . GLU A 1 145 ? -3.754 -19.75 12.25 1 97.5 145 GLU A N 1
ATOM 1121 C CA . GLU A 1 145 ? -4.34 -18.422 12.469 1 97.5 145 GLU A CA 1
ATOM 1122 C C . GLU A 1 145 ? -4.59 -17.703 11.141 1 97.5 145 GLU A C 1
ATOM 1124 O O . GLU A 1 145 ? -3.967 -18.031 10.125 1 97.5 145 GLU A O 1
ATOM 1129 N N . VAL A 1 146 ? -5.449 -16.75 11.133 1 98.19 146 VAL A N 1
ATOM 1130 C CA . VAL A 1 146 ? -5.727 -15.938 9.953 1 98.19 146 VAL A CA 1
ATOM 1131 C C . VAL A 1 146 ? -4.516 -15.07 9.633 1 98.19 146 VAL A C 1
ATOM 1133 O O . VAL A 1 146 ? -3.873 -14.523 10.531 1 98.19 146 VAL A O 1
ATOM 1136 N N . CYS A 1 147 ? -4.172 -14.961 8.367 1 98.5 147 CYS A N 1
ATOM 1137 C CA . CYS A 1 147 ? -3.178 -14.016 7.883 1 98.5 147 CYS A CA 1
ATOM 1138 C C . CYS A 1 147 ? -3.84 -12.859 7.152 1 98.5 147 CYS A C 1
ATOM 1140 O O . CYS A 1 147 ? -4.758 -13.062 6.355 1 98.5 147 CYS A O 1
ATOM 1142 N N . ARG A 1 148 ? -3.391 -11.648 7.418 1 98.81 148 ARG A N 1
ATOM 1143 C CA . ARG A 1 148 ? -3.926 -10.469 6.758 1 98.81 148 ARG A CA 1
ATOM 1144 C C . ARG A 1 148 ? -2.857 -9.781 5.91 1 98.81 148 ARG A C 1
ATOM 1146 O O . ARG A 1 148 ? -1.774 -9.461 6.41 1 98.81 148 ARG A O 1
ATOM 1153 N N . ILE A 1 149 ? -3.178 -9.586 4.641 1 98.88 149 ILE A N 1
ATOM 1154 C CA . ILE A 1 149 ? -2.312 -8.859 3.721 1 98.88 149 ILE A CA 1
ATOM 1155 C C . ILE A 1 149 ? -3.041 -7.617 3.203 1 98.88 149 ILE A C 1
ATOM 1157 O O . ILE A 1 149 ? -4.227 -7.684 2.865 1 98.88 149 ILE A O 1
ATOM 1161 N N . CYS A 1 150 ? -2.428 -6.465 3.225 1 98.94 150 CYS A N 1
ATOM 1162 C CA . CYS A 1 150 ? -2.918 -5.262 2.564 1 98.94 150 CYS A CA 1
ATOM 1163 C C . CYS A 1 150 ? -2.279 -5.09 1.191 1 98.94 150 CYS A C 1
ATOM 1165 O O . CYS A 1 150 ? -1.055 -5.012 1.077 1 98.94 150 CYS A O 1
ATOM 1167 N N . PHE A 1 151 ? -3.094 -5.043 0.141 1 98.88 151 PHE A N 1
ATOM 1168 C CA . PHE A 1 151 ? -2.607 -4.906 -1.227 1 98.88 151 PHE A CA 1
ATOM 1169 C C . PHE A 1 151 ? -2.994 -3.553 -1.808 1 98.88 151 PHE A C 1
ATOM 1171 O O . PHE A 1 151 ? -4.156 -3.145 -1.727 1 98.88 151 PHE A O 1
ATOM 1178 N N . THR A 1 152 ? -2.016 -2.822 -2.295 1 98.94 152 THR A N 1
ATOM 1179 C CA . THR A 1 152 ? -2.309 -1.791 -3.285 1 98.94 152 THR A CA 1
ATOM 1180 C C . THR A 1 152 ? -2.168 -2.344 -4.699 1 98.94 152 THR A C 1
ATOM 1182 O O . THR A 1 152 ? -1.104 -2.84 -5.078 1 98.94 152 THR A O 1
ATOM 1185 N N . LEU A 1 153 ? -3.252 -2.283 -5.422 1 98.88 153 LEU A N 1
ATOM 1186 C CA . LEU A 1 153 ? -3.283 -2.846 -6.77 1 98.88 153 LEU A CA 1
ATOM 1187 C C . LEU A 1 153 ? -3.266 -1.74 -7.82 1 98.88 153 LEU A C 1
ATOM 1189 O O . LEU A 1 153 ? -4.102 -0.834 -7.789 1 98.88 153 LEU A O 1
ATOM 1193 N N . LEU A 1 154 ? -2.299 -1.786 -8.695 1 98.81 154 LEU A N 1
ATOM 1194 C CA . LEU A 1 154 ? -2.135 -0.865 -9.812 1 98.81 154 LEU A CA 1
ATOM 1195 C C . LEU A 1 154 ? -2.252 -1.601 -11.148 1 98.81 154 LEU A C 1
ATOM 1197 O O . LEU A 1 154 ? -1.511 -2.553 -11.398 1 98.81 154 LEU A O 1
ATOM 1201 N N . PRO A 1 155 ? -3.184 -1.149 -11.945 1 98.62 155 PRO A N 1
ATOM 1202 C CA . PRO A 1 155 ? -3.354 -1.851 -13.219 1 98.62 155 PRO A CA 1
ATOM 1203 C C . PRO A 1 155 ? -2.104 -1.794 -14.102 1 98.62 155 PRO A C 1
ATOM 1205 O O . PRO A 1 155 ? -1.393 -0.786 -14.102 1 98.62 155 PRO A O 1
ATOM 1208 N N . ALA A 1 156 ? -1.867 -2.844 -14.773 1 98.5 156 ALA A N 1
ATOM 1209 C CA . ALA A 1 156 ? -0.799 -2.971 -15.766 1 98.5 156 ALA A CA 1
ATOM 1210 C C . ALA A 1 156 ? -1.269 -3.766 -16.984 1 98.5 156 ALA A C 1
ATOM 1212 O O . ALA A 1 156 ? -2.172 -4.602 -16.875 1 98.5 156 ALA A O 1
ATOM 1213 N N . PRO A 1 157 ? -0.7 -3.422 -18.172 1 98.12 157 PRO A N 1
ATOM 1214 C CA . PRO A 1 157 ? -1.005 -4.348 -19.266 1 98.12 157 PRO A CA 1
ATOM 1215 C C . PRO A 1 157 ? -0.516 -5.766 -19 1 98.12 157 PRO A C 1
ATOM 1217 O O . PRO A 1 157 ? 0.456 -5.957 -18.25 1 98.12 157 PRO A O 1
ATOM 1220 N N . PRO A 1 158 ? -1.252 -6.758 -19.562 1 98.25 158 PRO A N 1
ATOM 1221 C CA . PRO A 1 158 ? -0.731 -8.117 -19.406 1 98.25 158 PRO A CA 1
ATOM 1222 C C . PRO A 1 158 ? 0.734 -8.242 -19.812 1 98.25 158 PRO A C 1
ATOM 1224 O O . PRO A 1 158 ? 1.159 -7.613 -20.797 1 98.25 158 PRO A O 1
ATOM 1227 N N . VAL A 1 159 ? 1.476 -9.055 -19.141 1 98.5 159 VAL A N 1
ATOM 1228 C CA . VAL A 1 159 ? 2.889 -9.266 -19.438 1 98.5 159 VAL A CA 1
ATOM 1229 C C . VAL A 1 159 ? 3.031 -10.023 -20.75 1 98.5 159 VAL A C 1
ATOM 1231 O O . VAL A 1 159 ? 2.293 -10.984 -21 1 98.5 159 VAL A O 1
ATOM 1234 N N . LYS A 1 160 ? 3.998 -9.594 -21.531 1 98.19 160 LYS A N 1
ATOM 1235 C CA . LYS A 1 160 ? 4.336 -10.305 -22.75 1 98.19 160 LYS A CA 1
ATOM 1236 C C . LYS A 1 160 ? 5.715 -10.953 -22.656 1 98.19 160 LYS A C 1
ATOM 1238 O O . LYS A 1 160 ? 6.68 -10.312 -22.234 1 98.19 160 LYS A O 1
ATOM 1243 N N . ILE A 1 161 ? 5.75 -12.203 -22.969 1 97.19 161 ILE A N 1
ATOM 1244 C CA . ILE A 1 161 ? 6.992 -12.953 -23.078 1 97.19 161 ILE A CA 1
ATOM 1245 C C . ILE A 1 161 ? 7.156 -13.469 -24.5 1 97.19 161 ILE A C 1
ATOM 1247 O O . ILE A 1 161 ? 6.254 -14.125 -25.047 1 97.19 161 ILE A O 1
ATOM 1251 N N . ARG A 1 162 ? 8.242 -13.109 -25.141 1 94.69 162 ARG A N 1
ATOM 1252 C CA . ARG A 1 162 ? 8.508 -13.492 -26.516 1 94.69 162 ARG A CA 1
ATOM 1253 C C . ARG A 1 162 ? 7.328 -13.125 -27.422 1 94.69 162 ARG A C 1
ATOM 1255 O O . ARG A 1 162 ? 6.867 -13.953 -28.203 1 94.69 162 ARG A O 1
ATOM 1262 N N . GLY A 1 163 ? 6.762 -11.992 -27.141 1 94.44 163 GLY A N 1
ATOM 1263 C CA . GLY A 1 163 ? 5.723 -11.422 -27.984 1 94.44 163 GLY A CA 1
ATOM 1264 C C . GLY A 1 163 ? 4.34 -11.961 -27.672 1 94.44 163 GLY A C 1
ATOM 1265 O O . GLY A 1 163 ? 3.348 -11.523 -28.266 1 94.44 163 GLY A O 1
ATOM 1266 N N . LYS A 1 164 ? 4.23 -12.828 -26.797 1 96.56 164 LYS A N 1
ATOM 1267 C CA . LYS A 1 164 ? 2.943 -13.422 -26.453 1 96.56 164 LYS A CA 1
ATOM 1268 C C . LYS A 1 164 ? 2.473 -12.938 -25.078 1 96.56 164 LYS A C 1
ATOM 1270 O O . LYS A 1 164 ? 3.229 -12.984 -24.109 1 96.56 164 LYS A O 1
ATOM 1275 N N . GLU A 1 165 ? 1.227 -12.492 -25.016 1 97.62 165 GLU A N 1
ATOM 1276 C CA . GLU A 1 165 ? 0.645 -12.062 -23.75 1 97.62 165 GLU A CA 1
ATOM 1277 C C . GLU A 1 165 ? 0.386 -13.258 -22.828 1 97.62 165 GLU A C 1
ATOM 1279 O O . GLU A 1 165 ? -0.13 -14.281 -23.266 1 97.62 165 GLU A O 1
ATOM 1284 N N . LEU A 1 166 ? 0.729 -13.102 -21.594 1 97.81 166 LEU A N 1
ATOM 1285 C CA . LEU A 1 166 ? 0.401 -14.125 -20.609 1 97.81 166 LEU A CA 1
ATOM 1286 C C . LEU A 1 166 ? -1.065 -14.039 -20.203 1 97.81 166 LEU A C 1
ATOM 1288 O O . LEU A 1 166 ? -1.624 -12.945 -20.109 1 97.81 166 LEU A O 1
ATOM 1292 N N . GLU A 1 167 ? -1.649 -15.219 -19.938 1 96.31 167 GLU A N 1
ATOM 1293 C CA . GLU A 1 167 ? -3.051 -15.266 -19.531 1 96.31 167 GLU A CA 1
ATOM 1294 C C . GLU A 1 167 ? -3.26 -14.578 -18.188 1 96.31 167 GLU A C 1
ATOM 1296 O O . GLU A 1 167 ? -2.473 -14.758 -17.25 1 96.31 167 GLU A O 1
ATOM 1301 N N . VAL A 1 168 ? -4.281 -13.773 -18.141 1 97.69 168 VAL A N 1
ATOM 1302 C CA . VAL A 1 168 ? -4.676 -13.133 -16.891 1 97.69 168 VAL A CA 1
ATOM 1303 C C . VAL A 1 168 ? -6.027 -13.68 -16.422 1 97.69 168 VAL A C 1
ATOM 1305 O O . VAL A 1 168 ? -6.785 -14.227 -17.234 1 97.69 168 VAL A O 1
ATOM 1308 N N . HIS A 1 169 ? -6.254 -13.547 -15.156 1 97.12 169 HIS A N 1
ATOM 1309 C CA . HIS A 1 169 ? -7.473 -14.102 -14.578 1 97.12 169 HIS A CA 1
ATOM 1310 C C . HIS A 1 169 ? -8.289 -13.016 -13.875 1 97.12 169 HIS A C 1
ATOM 1312 O O . HIS A 1 169 ? -7.738 -12 -13.445 1 97.12 169 HIS A O 1
ATOM 1318 N N . GLY A 1 170 ? -9.641 -13.219 -13.82 1 94.62 170 GLY A N 1
ATOM 1319 C CA . GLY A 1 170 ? -10.586 -12.406 -13.07 1 94.62 170 GLY A CA 1
ATOM 1320 C C . GLY A 1 170 ? -11.445 -13.219 -12.125 1 94.62 170 GLY A C 1
ATOM 1321 O O . GLY A 1 170 ? -11.227 -14.414 -11.945 1 94.62 170 GLY A O 1
ATOM 1322 N N . PHE A 1 171 ? -12.336 -12.547 -11.469 1 91.12 171 PHE A N 1
ATOM 1323 C CA . PHE A 1 171 ? -13.219 -13.203 -10.516 1 91.12 171 PHE A CA 1
ATOM 1324 C C . PHE A 1 171 ? -13.953 -14.375 -11.172 1 91.12 171 PHE A C 1
ATOM 1326 O O . PHE A 1 171 ? -14.125 -15.422 -10.555 1 91.12 171 PHE A O 1
ATOM 1333 N N . ALA A 1 172 ? -14.297 -14.234 -12.367 1 91.44 172 ALA A N 1
ATOM 1334 C CA . ALA A 1 172 ? -15.094 -15.227 -13.078 1 91.44 172 ALA A CA 1
ATOM 1335 C C . ALA A 1 172 ? -14.312 -16.516 -13.281 1 91.44 172 ALA A C 1
ATOM 1337 O O . ALA A 1 172 ? -14.898 -17.578 -13.547 1 91.44 172 ALA A O 1
ATOM 1338 N N . ASP A 1 173 ? -13.008 -16.438 -13.148 1 93.88 173 ASP A N 1
ATOM 1339 C CA . ASP A 1 173 ? -12.164 -17.609 -13.414 1 93.88 173 ASP A CA 1
ATOM 1340 C C . ASP A 1 173 ? -11.969 -18.438 -12.148 1 93.88 173 ASP A C 1
ATOM 1342 O O . ASP A 1 173 ? -11.5 -19.578 -12.219 1 93.88 173 ASP A O 1
ATOM 1346 N N . PHE A 1 174 ? -12.312 -17.953 -10.969 1 89.12 174 PHE A N 1
ATOM 1347 C CA . PHE A 1 174 ? -11.914 -18.531 -9.695 1 89.12 174 PHE A CA 1
ATOM 1348 C C . PHE A 1 174 ? -12.57 -19.891 -9.5 1 89.12 174 PHE A C 1
ATOM 1350 O O . PHE A 1 174 ? -11.93 -20.844 -9.031 1 89.12 174 PHE A O 1
ATOM 1357 N N . PRO A 1 175 ? -13.891 -20.078 -9.867 1 85.94 175 PRO A N 1
ATOM 1358 C CA . PRO A 1 175 ? -14.461 -21.422 -9.734 1 85.94 175 PRO A CA 1
ATOM 1359 C C . PRO A 1 175 ? -13.688 -22.469 -10.539 1 85.94 175 PRO A C 1
ATOM 1361 O O . PRO A 1 175 ? -13.398 -23.562 -10.031 1 85.94 175 PRO A O 1
ATOM 1364 N N . ARG A 1 176 ? -13.328 -22.141 -11.703 1 89.31 176 ARG A N 1
ATOM 1365 C CA . ARG A 1 176 ? -12.555 -23.047 -12.547 1 89.31 176 ARG A CA 1
ATOM 1366 C C . ARG A 1 176 ? -11.156 -23.266 -11.984 1 89.31 176 ARG A C 1
ATOM 1368 O O . ARG A 1 176 ? -10.664 -24.391 -11.93 1 89.31 176 ARG A O 1
ATOM 1375 N N . LEU A 1 177 ? -10.516 -22.156 -11.586 1 89.75 177 LEU A N 1
ATOM 1376 C CA . LEU A 1 177 ? -9.148 -22.234 -11.07 1 89.75 177 LEU A CA 1
ATOM 1377 C C . LEU A 1 177 ? -9.109 -23.062 -9.789 1 89.75 177 LEU A C 1
ATOM 1379 O O . LEU A 1 177 ? -8.133 -23.781 -9.539 1 89.75 177 LEU A O 1
ATOM 1383 N N . ALA A 1 178 ? -10.125 -22.969 -9.008 1 84.5 178 ALA A N 1
ATOM 1384 C CA . ALA A 1 178 ? -10.195 -23.719 -7.758 1 84.5 178 ALA A CA 1
ATOM 1385 C C . ALA A 1 178 ? -10.234 -25.219 -8.016 1 84.5 178 ALA A C 1
ATOM 1387 O O . ALA A 1 178 ? -9.742 -26 -7.207 1 84.5 178 ALA A O 1
ATOM 1388 N N . GLU A 1 179 ? -10.766 -25.609 -9.117 1 80.81 179 GLU A N 1
ATOM 1389 C CA . GLU A 1 179 ? -10.859 -27.016 -9.484 1 80.81 179 GLU A CA 1
ATOM 1390 C C . GLU A 1 179 ? -9.547 -27.516 -10.078 1 80.81 179 GLU A C 1
ATOM 1392 O O . GLU A 1 179 ? -9.148 -28.672 -9.844 1 80.81 179 GLU A O 1
ATOM 1397 N N . GLU A 1 180 ? -8.781 -26.688 -10.773 1 76.31 180 GLU A N 1
ATOM 1398 C CA . GLU A 1 180 ? -7.621 -27.078 -11.57 1 76.31 180 GLU A CA 1
ATOM 1399 C C . GLU A 1 180 ? -6.344 -27.047 -10.734 1 76.31 180 GLU A C 1
ATOM 1401 O O . GLU A 1 180 ? -5.453 -27.875 -10.93 1 76.31 180 GLU A O 1
ATOM 1406 N N . SER A 1 181 ? -6.113 -25.984 -10.047 1 63.94 181 SER A N 1
ATOM 1407 C CA . SER A 1 181 ? -4.781 -25.734 -9.508 1 63.94 181 SER A CA 1
ATOM 1408 C C . SER A 1 181 ? -4.848 -25.281 -8.055 1 63.94 181 SER A C 1
ATOM 1410 O O . SER A 1 181 ? -4.379 -24.188 -7.715 1 63.94 181 SER A O 1
ATOM 1412 N N . THR A 1 182 ? -5.418 -26.125 -7.379 1 65.69 182 THR A N 1
ATOM 1413 C CA . THR A 1 182 ? -5.379 -25.828 -5.949 1 65.69 182 THR A CA 1
ATOM 1414 C C . THR A 1 182 ? -4.148 -26.453 -5.301 1 65.69 182 THR A C 1
ATOM 1416 O O . THR A 1 182 ? -3.781 -27.594 -5.621 1 65.69 182 THR A O 1
ATOM 1419 N N . VAL A 1 183 ? -3.408 -25.562 -4.906 1 69.06 183 VAL A N 1
ATOM 1420 C CA . VAL A 1 183 ? -2.25 -26.031 -4.148 1 69.06 183 VAL A CA 1
ATOM 1421 C C . VAL A 1 183 ? -2.588 -26.062 -2.66 1 69.06 183 VAL A C 1
ATOM 1423 O O . VAL A 1 183 ? -3.385 -25.266 -2.178 1 69.06 183 VAL A O 1
ATOM 1426 N N . MET B 1 1 ? 15.945 6.809 33.25 1 37.91 1 MET B N 1
ATOM 1427 C CA . MET B 1 1 ? 16.797 6.676 32.062 1 37.91 1 MET B CA 1
ATOM 1428 C C . MET B 1 1 ? 15.953 6.492 30.797 1 37.91 1 MET B C 1
ATOM 1430 O O . MET B 1 1 ? 15.148 5.559 30.719 1 37.91 1 MET B O 1
ATOM 1434 N N . PHE B 1 2 ? 15.539 7.531 30.156 1 49.81 2 PHE B N 1
ATOM 1435 C CA . PHE B 1 2 ? 14.672 7.445 28.984 1 49.81 2 PHE B CA 1
ATOM 1436 C C . PHE B 1 2 ? 15.211 6.438 27.969 1 49.81 2 PHE B C 1
ATOM 1438 O O . PHE B 1 2 ? 16.344 6.578 27.5 1 49.81 2 PHE B O 1
ATOM 1445 N N . SER B 1 3 ? 14.938 5.121 28.141 1 59.72 3 SER B N 1
ATOM 1446 C CA . SER B 1 3 ? 15.484 4.086 27.281 1 59.72 3 SER B CA 1
ATOM 1447 C C . SER B 1 3 ? 15.336 4.457 25.812 1 59.72 3 SER B C 1
ATOM 1449 O O . SER B 1 3 ? 14.273 4.914 25.375 1 59.72 3 SER B O 1
ATOM 1451 N N . GLU B 1 4 ? 16.453 4.738 25.141 1 83.12 4 GLU B N 1
ATOM 1452 C CA . GLU B 1 4 ? 16.531 5.055 23.719 1 83.12 4 GLU B CA 1
ATOM 1453 C C . GLU B 1 4 ? 15.75 4.047 22.891 1 83.12 4 GLU B C 1
ATOM 1455 O O . GLU B 1 4 ? 15.852 2.838 23.109 1 83.12 4 GLU B O 1
ATOM 1460 N N . ALA B 1 5 ? 14.719 4.508 22.125 1 91.56 5 ALA B N 1
ATOM 1461 C CA . ALA B 1 5 ? 13.906 3.646 21.266 1 91.56 5 ALA B CA 1
ATOM 1462 C C . ALA B 1 5 ? 14.789 2.734 20.422 1 91.56 5 ALA B C 1
ATOM 1464 O O . ALA B 1 5 ? 15.844 3.154 19.938 1 91.56 5 ALA B O 1
ATOM 1465 N N . LYS B 1 6 ? 14.461 1.472 20.375 1 94 6 LYS B N 1
ATOM 1466 C CA . LYS B 1 6 ? 15.195 0.49 19.578 1 94 6 LYS B CA 1
ATOM 1467 C C . LYS B 1 6 ? 14.68 0.463 18.141 1 94 6 LYS B C 1
ATOM 1469 O O . LYS B 1 6 ? 13.477 0.569 17.906 1 94 6 LYS B O 1
ATOM 1474 N N . PRO B 1 7 ? 15.633 0.324 17.219 1 95.5 7 PRO B N 1
ATOM 1475 C CA . PRO B 1 7 ? 15.18 0.183 15.836 1 95.5 7 PRO B CA 1
ATOM 1476 C C . PRO B 1 7 ? 14.297 -1.044 15.633 1 95.5 7 PRO B C 1
ATOM 1478 O O . PRO B 1 7 ? 14.43 -2.039 16.344 1 95.5 7 PRO B O 1
ATOM 1481 N N . LEU B 1 8 ? 13.398 -0.972 14.703 1 97.06 8 LEU B N 1
ATOM 1482 C CA . LEU B 1 8 ? 12.57 -2.104 14.297 1 97.06 8 LEU B CA 1
ATOM 1483 C C . LEU B 1 8 ? 13.367 -3.074 13.43 1 97.06 8 LEU B C 1
ATOM 1485 O O . LEU B 1 8 ? 14.422 -2.719 12.898 1 97.06 8 LEU B O 1
ATOM 1489 N N . PRO B 1 9 ? 12.859 -4.348 13.328 1 96.62 9 PRO B N 1
ATOM 1490 C CA . PRO B 1 9 ? 13.531 -5.301 12.445 1 96.62 9 PRO B CA 1
ATOM 1491 C C . PRO B 1 9 ? 13.68 -4.781 11.016 1 96.62 9 PRO B C 1
ATOM 1493 O O . PRO B 1 9 ? 12.906 -3.918 10.594 1 96.62 9 PRO B O 1
ATOM 1496 N N . PRO B 1 10 ? 14.641 -5.316 10.32 1 98 10 PRO B N 1
ATOM 1497 C CA . PRO B 1 10 ? 14.867 -4.852 8.953 1 98 10 PRO B CA 1
ATOM 1498 C C . PRO B 1 10 ? 13.633 -5 8.07 1 98 10 PRO B C 1
ATOM 1500 O O . PRO B 1 10 ? 12.82 -5.906 8.281 1 98 10 PRO B O 1
ATOM 1503 N N . VAL B 1 11 ? 13.469 -4.105 7.145 1 98.5 11 VAL B N 1
ATOM 1504 C CA . VAL B 1 11 ? 12.43 -4.195 6.121 1 98.5 11 VAL B CA 1
ATOM 1505 C C . VAL B 1 11 ? 12.828 -5.23 5.07 1 98.5 11 VAL B C 1
ATOM 1507 O O . VAL B 1 11 ? 13.906 -5.137 4.48 1 98.5 11 VAL B O 1
ATOM 1510 N N . LYS B 1 12 ? 11.992 -6.234 4.859 1 98.81 12 LYS B N 1
ATOM 1511 C CA . LYS B 1 12 ? 12.219 -7.266 3.848 1 98.81 12 LYS B CA 1
ATOM 1512 C C . LYS B 1 12 ? 11.188 -7.168 2.727 1 98.81 12 LYS B C 1
ATOM 1514 O O . LYS B 1 12 ? 9.977 -7.191 2.98 1 98.81 12 LYS B O 1
ATOM 1519 N N . ARG B 1 13 ? 11.664 -7.02 1.545 1 98.81 13 ARG B N 1
ATOM 1520 C CA . ARG B 1 13 ? 10.844 -6.883 0.346 1 98.81 13 ARG B CA 1
ATOM 1521 C C . ARG B 1 13 ? 11.219 -7.93 -0.696 1 98.81 13 ARG B C 1
ATOM 1523 O O . ARG B 1 13 ? 12.375 -8.023 -1.107 1 98.81 13 ARG B O 1
ATOM 1530 N N . PHE B 1 14 ? 10.219 -8.727 -1.037 1 98.94 14 PHE B N 1
ATOM 1531 C CA . PHE B 1 14 ? 10.375 -9.773 -2.043 1 98.94 14 PHE B CA 1
ATOM 1532 C C . PHE B 1 14 ? 9.727 -9.359 -3.357 1 98.94 14 PHE B C 1
ATOM 1534 O O . PHE B 1 14 ? 8.617 -8.812 -3.365 1 98.94 14 PHE B O 1
ATOM 1541 N N . ILE B 1 15 ? 10.422 -9.625 -4.469 1 98.94 15 ILE B N 1
ATOM 1542 C CA . ILE B 1 15 ? 9.953 -9.18 -5.777 1 98.94 15 ILE B CA 1
ATOM 1543 C C . ILE B 1 15 ? 9.773 -10.391 -6.695 1 98.94 15 ILE B C 1
ATOM 1545 O O . ILE B 1 15 ? 10.648 -11.258 -6.762 1 98.94 15 ILE B O 1
ATOM 1549 N N . THR B 1 16 ? 8.641 -10.445 -7.383 1 98.94 16 THR B N 1
ATOM 1550 C CA . THR B 1 16 ? 8.445 -11.5 -8.367 1 98.94 16 THR B CA 1
ATOM 1551 C C . THR B 1 16 ? 8.742 -10.984 -9.773 1 98.94 16 THR B C 1
ATOM 1553 O O . THR B 1 16 ? 8.68 -9.781 -10.031 1 98.94 16 THR B O 1
ATOM 1556 N N . THR B 1 17 ? 9.094 -11.844 -10.578 1 98.69 17 THR B N 1
ATOM 1557 C CA . THR B 1 17 ? 9.32 -11.5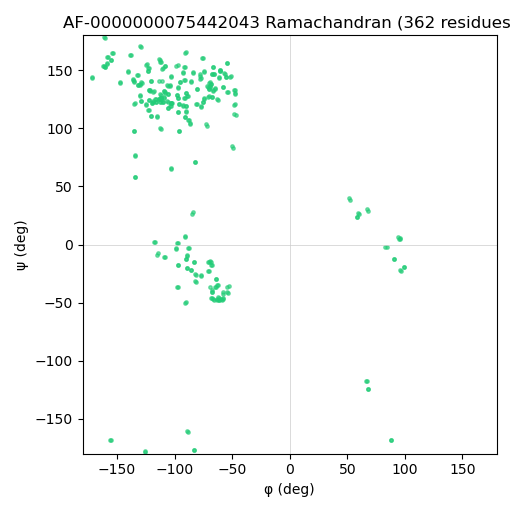94 -12 1 98.69 17 THR B CA 1
ATOM 1558 C C . THR B 1 17 ? 9.148 -12.875 -12.812 1 98.69 17 THR B C 1
ATOM 1560 O O . THR B 1 17 ? 8.484 -13.812 -12.359 1 98.69 17 THR B O 1
ATOM 1563 N N . HIS B 1 18 ? 9.57 -12.828 -14.078 1 98.5 18 HIS B N 1
ATOM 1564 C CA . HIS B 1 18 ? 9.406 -13.984 -14.953 1 98.5 18 HIS B CA 1
ATOM 1565 C C . HIS B 1 18 ? 10.742 -14.438 -15.516 1 98.5 18 HIS B C 1
ATOM 1567 O O . HIS B 1 18 ? 11.648 -13.625 -15.727 1 98.5 18 HIS B O 1
ATOM 1573 N N . ASP B 1 19 ? 10.875 -15.703 -15.773 1 97.25 19 ASP B N 1
ATOM 1574 C CA . ASP B 1 19 ? 11.992 -16.172 -16.594 1 97.25 19 ASP B CA 1
ATOM 1575 C C . ASP B 1 19 ? 11.68 -16.047 -18.078 1 97.25 19 ASP B C 1
ATOM 1577 O O . ASP B 1 19 ? 10.633 -15.516 -18.453 1 97.25 19 ASP B O 1
ATOM 1581 N N . SER B 1 20 ? 12.57 -16.484 -18.906 1 95.56 20 SER B N 1
ATOM 1582 C CA . SER B 1 20 ? 12.461 -16.281 -20.344 1 95.56 20 SER B CA 1
ATOM 1583 C C . SER B 1 20 ? 11.305 -17.078 -20.938 1 95.56 20 SER B C 1
ATOM 1585 O O . SER B 1 20 ? 10.891 -16.844 -22.078 1 95.56 20 SER B O 1
ATOM 1587 N N . ASN B 1 21 ? 10.781 -18.062 -20.172 1 95.44 21 ASN B N 1
ATOM 1588 C CA . ASN B 1 21 ? 9.672 -18.875 -20.656 1 95.44 21 ASN B CA 1
ATOM 1589 C C . ASN B 1 21 ? 8.336 -18.375 -20.109 1 95.44 21 ASN B C 1
ATOM 1591 O O . ASN B 1 21 ? 7.289 -18.969 -20.406 1 95.44 21 ASN B O 1
ATOM 1595 N N . GLY B 1 22 ? 8.352 -17.375 -19.266 1 96.62 22 GLY B N 1
ATOM 1596 C CA . GLY B 1 22 ? 7.113 -16.797 -18.75 1 96.62 22 GLY B CA 1
ATOM 1597 C C . GLY B 1 22 ? 6.691 -17.391 -17.422 1 96.62 22 GLY B C 1
ATOM 1598 O O . GLY B 1 22 ? 5.605 -17.094 -16.922 1 96.62 22 GLY B O 1
ATOM 1599 N N . ASN B 1 23 ? 7.562 -18.234 -16.859 1 97.31 23 ASN B N 1
ATOM 1600 C CA . ASN B 1 23 ? 7.285 -18.734 -15.523 1 97.31 23 ASN B CA 1
ATOM 1601 C C . ASN B 1 23 ? 7.602 -17.703 -14.461 1 97.31 23 ASN B C 1
ATOM 1603 O O . ASN B 1 23 ? 8.594 -16.969 -14.562 1 97.31 23 ASN B O 1
ATOM 1607 N N . ALA B 1 24 ? 6.734 -17.703 -13.438 1 98.56 24 ALA B N 1
ATOM 1608 C CA . ALA B 1 24 ? 6.996 -16.797 -12.312 1 98.56 24 ALA B CA 1
ATOM 1609 C C . ALA B 1 24 ? 8.219 -17.266 -11.516 1 98.56 24 ALA B C 1
ATOM 1611 O O . ALA B 1 24 ? 8.359 -18.438 -11.211 1 98.56 24 ALA B O 1
ATOM 1612 N N . ILE B 1 25 ? 9.07 -16.312 -11.227 1 98.75 25 ILE B N 1
ATOM 1613 C CA . ILE B 1 25 ? 10.227 -16.562 -10.367 1 98.75 25 ILE B CA 1
ATOM 1614 C C . ILE B 1 25 ? 10.422 -15.398 -9.406 1 98.75 25 ILE B C 1
ATOM 1616 O O . ILE B 1 25 ? 9.828 -14.336 -9.578 1 98.75 25 ILE B O 1
ATOM 1620 N N . TRP B 1 26 ? 11.203 -15.664 -8.352 1 98.75 26 TRP B N 1
ATOM 1621 C CA . TRP B 1 26 ? 11.625 -14.586 -7.465 1 98.75 26 TRP B CA 1
ATOM 1622 C C . TRP B 1 26 ? 12.805 -13.82 -8.055 1 98.75 26 TRP B C 1
ATOM 1624 O O . TRP B 1 26 ? 13.742 -14.422 -8.586 1 98.75 26 TRP B O 1
ATOM 1634 N N . ASP B 1 27 ? 12.727 -12.484 -8.016 1 98.69 27 ASP B N 1
ATOM 1635 C CA . ASP B 1 27 ? 13.898 -11.695 -8.391 1 98.69 27 ASP B CA 1
ATOM 1636 C C . ASP B 1 27 ? 15.039 -11.891 -7.387 1 98.69 27 ASP B C 1
ATOM 1638 O O . ASP B 1 27 ? 14.812 -11.844 -6.176 1 98.69 27 ASP B O 1
ATOM 1642 N N . GLU B 1 28 ? 16.141 -12.117 -7.863 1 97.69 28 GLU B N 1
ATOM 1643 C CA . GLU B 1 28 ? 17.312 -12.305 -6.992 1 97.69 28 GLU B CA 1
ATOM 1644 C C . GLU B 1 28 ? 18.359 -11.227 -7.234 1 97.69 28 GLU B C 1
ATOM 1646 O O . GLU B 1 28 ? 19.438 -11.273 -6.645 1 97.69 28 GLU B O 1
ATOM 1651 N N . THR B 1 29 ? 18.078 -10.297 -8.102 1 97.62 29 THR B N 1
ATOM 1652 C CA . THR B 1 29 ? 19.062 -9.281 -8.461 1 97.62 29 THR B CA 1
ATOM 1653 C C . THR B 1 29 ? 19.016 -8.117 -7.484 1 97.62 29 THR B C 1
ATOM 1655 O O . THR B 1 29 ? 19.953 -7.328 -7.402 1 97.62 29 THR B O 1
ATOM 1658 N N . ILE B 1 30 ? 17.984 -7.906 -6.805 1 98.06 30 ILE B N 1
ATOM 1659 C CA . ILE B 1 30 ? 17.828 -6.852 -5.809 1 98.06 30 ILE B CA 1
ATOM 1660 C C . ILE B 1 30 ? 17.797 -7.465 -4.41 1 98.06 30 ILE B C 1
ATOM 1662 O O . ILE B 1 30 ? 17.031 -8.383 -4.145 1 98.06 30 ILE B O 1
ATOM 1666 N N . PRO B 1 31 ? 18.656 -7 -3.49 1 97.88 31 PRO B N 1
ATOM 1667 C CA . PRO B 1 31 ? 18.656 -7.559 -2.137 1 97.88 31 PRO B CA 1
ATOM 1668 C C . PRO B 1 31 ? 17.281 -7.484 -1.467 1 97.88 31 PRO B C 1
ATOM 1670 O O . PRO B 1 31 ? 16.562 -6.496 -1.636 1 97.88 31 PRO B O 1
ATOM 1673 N N . ILE B 1 32 ? 16.969 -8.484 -0.689 1 98.44 32 ILE B N 1
ATOM 1674 C CA . ILE B 1 32 ? 15.695 -8.586 0.009 1 98.44 32 ILE B CA 1
ATOM 1675 C C . ILE B 1 32 ? 15.586 -7.48 1.058 1 98.44 32 ILE B C 1
ATOM 1677 O O . ILE B 1 32 ? 14.547 -6.832 1.181 1 98.44 32 ILE B O 1
ATOM 1681 N N . GLN B 1 33 ? 16.672 -7.348 1.822 1 98.56 33 GLN B N 1
ATOM 1682 C CA . GLN B 1 33 ? 16.656 -6.301 2.836 1 98.56 33 GLN B CA 1
ATOM 1683 C C . 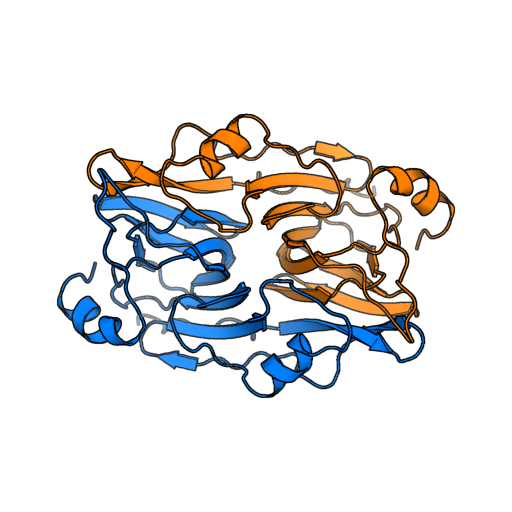GLN B 1 33 ? 16.75 -4.914 2.199 1 98.56 33 GLN B C 1
ATOM 1685 O O . GLN B 1 33 ? 17.609 -4.668 1.356 1 98.56 33 GLN B O 1
ATOM 1690 N N . VAL B 1 34 ? 15.836 -4.039 2.539 1 98.56 34 VAL B N 1
ATOM 1691 C CA . VAL B 1 34 ? 15.844 -2.666 2.043 1 98.56 34 VAL B CA 1
ATOM 1692 C C . VAL B 1 34 ? 16.672 -1.783 2.971 1 98.56 34 VAL B C 1
ATOM 1694 O O . VAL B 1 34 ? 16.469 -1.772 4.184 1 98.56 34 VAL B O 1
ATOM 1697 N N . GLU B 1 35 ? 17.578 -1.077 2.426 1 97.06 35 GLU B N 1
ATOM 1698 C CA . GLU B 1 35 ? 18.422 -0.193 3.217 1 97.06 35 GLU B CA 1
ATOM 1699 C C . GLU B 1 35 ? 17.641 0.991 3.764 1 97.06 35 GLU B C 1
ATOM 1701 O O . GLU B 1 35 ? 16.797 1.567 3.057 1 97.06 35 GLU B O 1
ATOM 1706 N N . GLY B 1 36 ? 17.891 1.274 5.035 1 97 36 GLY B N 1
ATOM 1707 C CA . GLY B 1 36 ? 17.297 2.451 5.648 1 97 36 GLY B CA 1
ATOM 1708 C C . GLY B 1 36 ? 18.219 3.66 5.633 1 97 36 GLY B C 1
ATOM 1709 O O . GLY B 1 36 ? 19.438 3.527 5.789 1 97 36 GLY B O 1
ATOM 1710 N N . ASN B 1 37 ? 17.609 4.793 5.367 1 95.75 37 ASN B N 1
ATOM 1711 C CA . ASN B 1 37 ? 18.312 6.066 5.473 1 95.75 37 ASN B CA 1
ATOM 1712 C C . ASN B 1 37 ? 17.719 6.945 6.57 1 95.75 37 ASN B C 1
ATOM 1714 O O . ASN B 1 37 ? 16.594 7.453 6.43 1 95.75 37 ASN B O 1
ATOM 1718 N N . ARG B 1 38 ? 18.422 7.125 7.613 1 94.31 38 ARG B N 1
ATOM 1719 C CA . ARG B 1 38 ? 17.922 7.906 8.742 1 94.31 38 ARG B CA 1
ATOM 1720 C C . ARG B 1 38 ? 18.281 9.383 8.586 1 94.31 38 ARG B C 1
ATOM 1722 O O . ARG B 1 38 ? 19.406 9.727 8.234 1 94.31 38 ARG B O 1
ATOM 1729 N N . SER B 1 39 ? 17.359 10.164 8.742 1 89.94 39 SER B N 1
ATOM 1730 C CA . SER B 1 39 ? 17.484 11.617 8.812 1 89.94 39 SER B CA 1
ATOM 1731 C C . SER B 1 39 ? 16.656 12.195 9.961 1 89.94 39 SER B C 1
ATOM 1733 O O . SER B 1 39 ? 15.453 12.375 9.836 1 89.94 39 SER B O 1
ATOM 1735 N N . GLY B 1 40 ? 17.375 12.445 11.133 1 88.56 40 GLY B N 1
ATOM 1736 C CA . GLY B 1 40 ? 16.641 12.945 12.289 1 88.56 40 GLY B CA 1
ATOM 1737 C C . GLY B 1 40 ? 15.672 11.938 12.859 1 88.56 40 GLY B C 1
ATOM 1738 O O . GLY B 1 40 ? 16.062 10.828 13.234 1 88.56 40 GLY B O 1
ATOM 1739 N N . GLY B 1 41 ? 14.422 12.352 12.789 1 92.5 41 GLY B N 1
ATOM 1740 C CA . GLY B 1 41 ? 13.383 11.562 13.43 1 92.5 41 GLY B CA 1
ATOM 1741 C C . GLY B 1 41 ? 12.758 10.531 12.508 1 92.5 41 GLY B C 1
ATOM 1742 O O . GLY B 1 41 ? 11.812 9.844 12.883 1 92.5 41 GLY B O 1
ATOM 1743 N N . PHE B 1 42 ? 13.352 10.383 11.266 1 95 42 PHE B N 1
ATOM 1744 C CA . PHE B 1 42 ? 12.75 9.461 10.312 1 95 42 PHE B CA 1
ATOM 1745 C C . PHE B 1 42 ? 13.805 8.539 9.711 1 95 42 PHE B C 1
ATOM 1747 O O . PHE B 1 42 ? 14.93 8.969 9.445 1 95 42 PHE B O 1
ATOM 1754 N N . THR B 1 43 ? 13.5 7.285 9.594 1 97.25 43 THR B N 1
ATOM 1755 C CA . THR B 1 43 ? 14.227 6.383 8.711 1 97.25 43 THR B CA 1
ATOM 1756 C C . THR B 1 43 ? 13.367 5.977 7.52 1 97.25 43 THR B C 1
ATOM 1758 O O . THR B 1 43 ? 12.258 5.469 7.695 1 97.25 43 THR B O 1
ATOM 1761 N N . THR B 1 44 ? 13.859 6.242 6.352 1 97.69 44 THR B N 1
ATOM 1762 C CA . THR B 1 44 ? 13.109 5.926 5.141 1 97.69 44 THR B CA 1
ATOM 1763 C C . THR B 1 44 ? 13.695 4.707 4.438 1 97.69 44 THR B C 1
ATOM 1765 O O . THR B 1 44 ? 14.914 4.594 4.301 1 97.69 44 THR B O 1
ATOM 1768 N N . HIS B 1 45 ? 12.875 3.756 4.117 1 98.44 45 HIS B N 1
ATOM 1769 C CA . HIS B 1 45 ? 13.195 2.602 3.283 1 98.44 45 HIS B CA 1
ATOM 1770 C C . HIS B 1 45 ? 12.445 2.662 1.952 1 98.44 45 HIS B C 1
ATOM 1772 O O . HIS B 1 45 ? 11.25 2.363 1.89 1 98.44 45 HIS B O 1
ATOM 1778 N N . VAL B 1 46 ? 13.156 3.105 0.878 1 98.5 46 VAL B N 1
ATOM 1779 C CA . VAL B 1 46 ? 12.547 3.117 -0.447 1 98.5 46 VAL B CA 1
ATOM 1780 C C . VAL B 1 46 ? 12.422 1.688 -0.973 1 98.5 46 VAL B C 1
ATOM 1782 O O . VAL B 1 46 ? 13.398 1.123 -1.48 1 98.5 46 VAL B O 1
ATOM 1785 N N . SER B 1 47 ? 11.266 1.154 -0.933 1 98.75 47 SER B N 1
ATOM 1786 C CA . SER B 1 47 ? 11.086 -0.287 -1.066 1 98.75 47 SER B CA 1
ATOM 1787 C C . SER B 1 47 ? 10.727 -0.668 -2.498 1 98.75 47 SER B C 1
ATOM 1789 O O . SER B 1 47 ? 10.82 -1.837 -2.879 1 98.75 47 SER B O 1
ATOM 1791 N N . TYR B 1 48 ? 10.281 0.269 -3.301 1 98.81 48 TYR B N 1
ATOM 1792 C CA . TYR B 1 48 ? 10.102 0.105 -4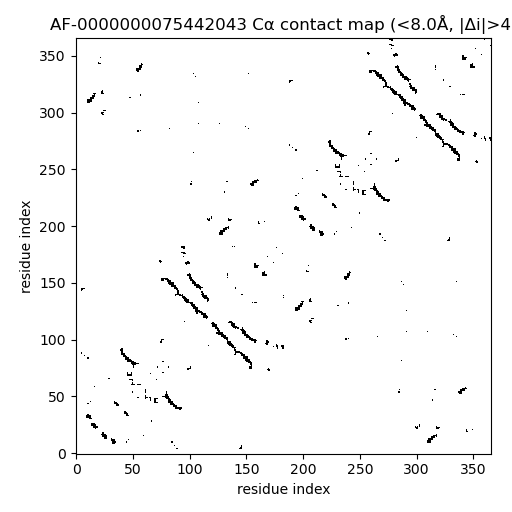.738 1 98.81 48 TYR B CA 1
ATOM 1793 C C . TYR B 1 48 ? 9.758 1.435 -5.402 1 98.81 48 TYR B C 1
ATOM 1795 O O . TYR B 1 48 ? 9.047 2.258 -4.828 1 98.81 48 TYR B O 1
ATOM 1803 N N . VAL B 1 49 ? 10.211 1.682 -6.535 1 98.31 49 VAL B N 1
ATOM 1804 C CA . VAL B 1 49 ? 9.867 2.842 -7.352 1 98.31 49 VAL B CA 1
ATOM 1805 C C . VAL B 1 49 ? 9.586 2.398 -8.789 1 98.31 49 VAL B C 1
ATOM 1807 O O . VAL B 1 49 ? 10.391 1.689 -9.391 1 98.31 49 VAL B O 1
ATOM 1810 N N . ASN B 1 50 ? 8.477 2.66 -9.266 1 97.81 50 ASN B N 1
ATOM 1811 C CA . ASN B 1 50 ? 8.102 2.51 -10.672 1 97.81 50 ASN B CA 1
ATOM 1812 C C . ASN B 1 50 ? 7.652 3.836 -11.273 1 97.81 50 ASN B C 1
ATOM 1814 O O . ASN B 1 50 ? 6.555 4.312 -10.992 1 97.81 50 ASN B O 1
ATOM 1818 N N . GLU B 1 51 ? 8.398 4.402 -12.156 1 96.25 51 GLU B N 1
ATOM 1819 C CA . GLU B 1 51 ? 8.125 5.738 -12.68 1 96.25 51 GLU B CA 1
ATOM 1820 C C . GLU B 1 51 ? 7.223 5.684 -13.906 1 96.25 51 GLU B C 1
ATOM 1822 O O . GLU B 1 51 ? 6.773 6.719 -14.398 1 96.25 51 GLU B O 1
ATOM 1827 N N . ASP B 1 52 ? 7.012 4.488 -14.359 1 97.19 52 ASP B N 1
ATOM 1828 C CA . ASP B 1 52 ? 6.211 4.301 -15.57 1 97.19 52 ASP B CA 1
ATOM 1829 C C . ASP B 1 52 ? 4.719 4.359 -15.25 1 97.19 52 ASP B C 1
ATOM 1831 O O . ASP B 1 52 ? 4.184 3.465 -14.594 1 97.19 52 ASP B O 1
ATOM 1835 N N . ASP B 1 53 ? 4.004 5.27 -15.852 1 96.31 53 ASP B N 1
ATOM 1836 C CA . ASP B 1 53 ? 2.586 5.484 -15.57 1 96.31 53 ASP B CA 1
ATOM 1837 C C . ASP B 1 53 ? 1.74 4.328 -16.109 1 96.31 53 ASP B C 1
ATOM 1839 O O . ASP B 1 53 ? 0.6 4.137 -15.68 1 96.31 53 ASP B O 1
ATOM 1843 N N . THR B 1 54 ? 2.26 3.641 -17.062 1 96.69 54 THR B N 1
ATOM 1844 C CA . THR B 1 54 ? 1.502 2.531 -17.625 1 96.69 54 THR B CA 1
ATOM 1845 C C . THR B 1 54 ? 1.66 1.273 -16.781 1 96.69 54 THR B C 1
ATOM 1847 O O . THR B 1 54 ? 0.909 0.31 -16.938 1 96.69 54 THR B O 1
ATOM 1850 N N . ASN B 1 55 ? 2.676 1.268 -15.867 1 98.19 55 ASN B N 1
ATOM 1851 C CA . ASN B 1 55 ? 3.027 0.135 -15.023 1 98.19 55 ASN B CA 1
ATOM 1852 C C . ASN B 1 55 ? 3.373 -1.1 -15.844 1 98.19 55 ASN B C 1
ATOM 1854 O O . ASN B 1 55 ? 3.213 -2.229 -15.383 1 98.19 55 ASN B O 1
ATOM 1858 N N . THR B 1 56 ? 3.791 -0.875 -17.094 1 98.31 56 THR B N 1
ATOM 1859 C CA . THR B 1 56 ? 4.148 -2.041 -17.891 1 98.31 56 THR B CA 1
ATOM 1860 C C . THR B 1 56 ? 5.254 -2.848 -17.219 1 98.31 56 THR B C 1
ATOM 1862 O O . THR B 1 56 ? 6.219 -2.277 -16.703 1 98.31 56 THR B O 1
ATOM 1865 N N . LEU B 1 57 ? 5.055 -4.117 -17.219 1 98.25 57 LEU B N 1
ATOM 1866 C CA . LEU B 1 57 ? 5.996 -5.043 -16.609 1 98.25 57 LEU B CA 1
ATOM 1867 C C . LEU B 1 57 ? 6.75 -5.84 -17.672 1 98.25 57 LEU B C 1
ATOM 1869 O O . LEU B 1 57 ? 7.695 -6.562 -17.344 1 98.25 57 LEU B O 1
ATOM 1873 N N . THR B 1 58 ? 6.266 -5.727 -18.953 1 98 58 THR B N 1
ATOM 1874 C CA . THR B 1 58 ? 6.938 -6.371 -20.062 1 98 58 THR B CA 1
ATOM 1875 C C . THR B 1 58 ? 8.344 -5.801 -20.25 1 98 58 THR B C 1
ATOM 1877 O O . THR B 1 58 ? 8.531 -4.582 -20.25 1 98 58 THR B O 1
ATOM 1880 N N . GLY B 1 59 ? 9.305 -6.664 -20.25 1 96.5 59 GLY B N 1
ATOM 1881 C CA . GLY B 1 59 ? 10.672 -6.238 -20.484 1 96.5 59 GLY B CA 1
ATOM 1882 C C . GLY B 1 59 ? 11.406 -5.887 -19.188 1 96.5 59 GLY B C 1
ATOM 1883 O O . GLY B 1 59 ? 12.609 -5.621 -19.219 1 96.5 59 GLY B O 1
ATOM 1884 N N . ASP B 1 60 ? 10.727 -5.75 -18.016 1 97.56 60 ASP B N 1
ATOM 1885 C CA . ASP B 1 60 ? 11.281 -5.586 -16.672 1 97.56 60 ASP B CA 1
ATOM 1886 C C . ASP B 1 60 ? 12 -4.242 -16.547 1 97.56 60 ASP B C 1
ATOM 1888 O O . ASP B 1 60 ? 13.016 -4.145 -15.852 1 97.56 60 ASP B O 1
ATOM 1892 N N . ASN B 1 61 ? 11.531 -3.258 -17.297 1 97.31 61 ASN B N 1
ATOM 1893 C CA . ASN B 1 61 ? 12.164 -1.948 -17.203 1 97.31 61 ASN B CA 1
ATOM 1894 C C . ASN B 1 61 ? 11.969 -1.331 -15.828 1 97.31 61 ASN B C 1
ATOM 1896 O O . ASN B 1 61 ? 12.844 -0.617 -15.328 1 97.31 61 ASN B O 1
ATOM 1900 N N . ASP B 1 62 ? 10.82 -1.531 -15.219 1 97.5 62 ASP B N 1
ATOM 1901 C CA . ASP B 1 62 ? 10.578 -1.049 -13.859 1 97.5 62 ASP B CA 1
ATOM 1902 C C . ASP B 1 62 ? 11.609 -1.62 -12.883 1 97.5 62 ASP B C 1
ATOM 1904 O O . ASP B 1 62 ? 12.188 -0.884 -12.086 1 97.5 62 ASP B O 1
ATOM 1908 N N . LEU B 1 63 ? 11.812 -2.896 -13.008 1 97.56 63 LEU B N 1
ATOM 1909 C CA . LEU B 1 63 ? 12.742 -3.611 -12.141 1 97.56 63 LEU B CA 1
ATOM 1910 C C . LEU B 1 63 ? 14.172 -3.102 -12.336 1 97.56 63 LEU B C 1
ATOM 1912 O O . LEU B 1 63 ? 14.867 -2.822 -11.359 1 97.56 63 LEU B O 1
ATOM 1916 N N . LYS B 1 64 ? 14.586 -2.977 -13.578 1 97 64 LYS B N 1
ATOM 1917 C CA . LYS B 1 64 ? 15.914 -2.475 -13.906 1 97 64 LYS B CA 1
ATOM 1918 C C . LYS B 1 64 ? 16.109 -1.051 -13.391 1 97 6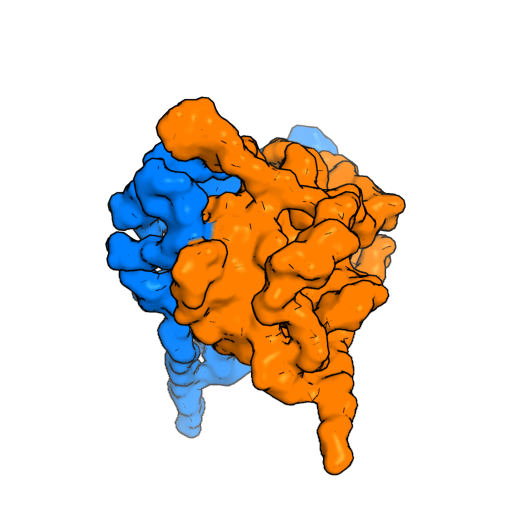4 LYS B C 1
ATOM 1920 O O . LYS B 1 64 ? 17.125 -0.742 -12.773 1 97 64 LYS B O 1
ATOM 1925 N N . SER B 1 65 ? 15.148 -0.243 -13.672 1 96.81 65 SER B N 1
ATOM 1926 C CA . SER B 1 65 ? 15.227 1.151 -13.25 1 96.81 65 SER B CA 1
ATOM 1927 C C . SER B 1 65 ? 15.344 1.262 -11.734 1 96.81 65 SER B C 1
ATOM 1929 O O . SER B 1 65 ? 16.172 2.023 -11.227 1 96.81 65 SER B O 1
ATOM 1931 N N . TYR B 1 66 ? 14.539 0.557 -10.984 1 97.88 66 TYR B N 1
ATOM 1932 C CA . TYR B 1 66 ? 14.602 0.581 -9.523 1 97.88 66 TYR B CA 1
ATOM 1933 C C . TYR B 1 66 ? 15.945 0.074 -9.023 1 97.88 66 TYR B C 1
ATOM 1935 O O . TYR B 1 66 ? 16.531 0.653 -8.109 1 97.88 66 TYR B O 1
ATOM 1943 N N . ARG B 1 67 ? 16.391 -1.007 -9.578 1 97.31 67 ARG B N 1
ATOM 1944 C CA . ARG B 1 67 ? 17.688 -1.562 -9.18 1 97.31 67 ARG B CA 1
ATOM 1945 C C . ARG B 1 67 ? 18.797 -0.521 -9.312 1 97.31 67 ARG B C 1
ATOM 1947 O O . ARG B 1 67 ? 19.641 -0.404 -8.43 1 97.31 67 ARG B O 1
ATOM 1954 N N . GLU B 1 68 ? 18.734 0.22 -10.367 1 96.31 68 GLU B N 1
ATOM 1955 C CA . GLU B 1 68 ? 19.797 1.187 -10.664 1 96.31 68 GLU B CA 1
ATOM 1956 C C . GLU B 1 68 ? 19.594 2.479 -9.875 1 96.31 68 GLU B C 1
ATOM 1958 O O . GLU B 1 68 ? 20.547 3.205 -9.609 1 96.31 68 GLU B O 1
ATOM 1963 N N . ASN B 1 69 ? 18.344 2.758 -9.516 1 93.5 69 ASN B N 1
ATOM 1964 C CA . ASN B 1 69 ? 18 3.973 -8.789 1 93.5 69 ASN B CA 1
ATOM 1965 C C . ASN B 1 69 ? 17.062 3.676 -7.625 1 93.5 69 ASN B C 1
ATOM 1967 O O . ASN B 1 69 ? 15.898 4.102 -7.629 1 93.5 69 ASN B O 1
ATOM 1971 N N . PRO B 1 70 ? 17.609 3.139 -6.523 1 93.31 70 PRO B N 1
ATOM 1972 C CA . PRO B 1 70 ? 16.75 2.707 -5.422 1 93.31 70 PRO B CA 1
ATOM 1973 C C . PRO B 1 70 ? 16.406 3.844 -4.465 1 93.31 70 PRO B C 1
ATOM 1975 O O . PRO B 1 70 ? 16.328 3.631 -3.25 1 93.31 70 PRO B O 1
ATOM 1978 N N . THR B 1 71 ? 16.422 5.066 -4.973 1 92.56 71 THR B N 1
ATOM 1979 C CA . THR B 1 71 ? 16.109 6.25 -4.176 1 92.56 71 THR B CA 1
ATOM 1980 C C . THR B 1 71 ? 14.977 7.051 -4.801 1 92.56 71 THR B C 1
ATOM 1982 O O . THR B 1 71 ? 14.703 6.918 -5.992 1 92.56 71 THR B O 1
ATOM 1985 N N . GLU B 1 72 ? 14.336 7.766 -3.969 1 93 72 GLU B N 1
ATOM 1986 C CA . GLU B 1 72 ? 13.312 8.688 -4.445 1 93 72 GLU B CA 1
ATOM 1987 C C . GLU B 1 72 ? 13.891 10.078 -4.684 1 93 72 GLU B C 1
ATOM 1989 O O . GLU B 1 72 ? 14.797 10.516 -3.971 1 93 72 GLU B O 1
ATOM 1994 N N . LYS B 1 73 ? 13.328 10.719 -5.637 1 92.94 73 LYS B N 1
ATOM 1995 C CA . LYS B 1 73 ? 13.828 12.031 -6.031 1 92.94 73 LYS B CA 1
ATOM 1996 C C . LYS B 1 73 ? 13.156 13.148 -5.23 1 92.94 73 LYS B C 1
ATOM 1998 O O . LYS B 1 73 ? 13.695 14.25 -5.129 1 92.94 73 LYS B O 1
ATOM 2003 N N . ASP B 1 74 ? 12.062 12.82 -4.691 1 96.19 74 ASP B N 1
ATOM 2004 C CA . ASP B 1 74 ? 11.305 13.781 -3.895 1 96.19 74 ASP B CA 1
ATOM 2005 C C . ASP B 1 74 ? 10.297 13.078 -2.99 1 96.19 74 ASP B C 1
ATOM 2007 O O . ASP B 1 74 ? 10.219 11.844 -2.982 1 96.19 74 ASP B O 1
ATOM 2011 N N . ILE B 1 75 ? 9.547 13.789 -2.188 1 95.69 75 ILE B N 1
ATOM 2012 C CA . ILE B 1 75 ? 8.641 13.234 -1.193 1 95.69 75 ILE B CA 1
ATOM 2013 C C . ILE B 1 75 ? 7.469 12.547 -1.892 1 95.69 75 ILE B C 1
ATOM 2015 O O . ILE B 1 75 ? 6.902 11.586 -1.365 1 95.69 75 ILE B O 1
ATOM 2019 N N . ALA B 1 76 ? 7.008 13.086 -2.99 1 97.56 76 ALA B N 1
ATOM 2020 C CA . ALA B 1 76 ? 6.031 12.445 -3.867 1 97.56 76 ALA B CA 1
ATOM 2021 C C . ALA B 1 76 ? 6.652 12.102 -5.219 1 97.56 76 ALA B C 1
ATOM 2023 O O . ALA B 1 76 ? 7.473 12.852 -5.742 1 97.56 76 ALA B O 1
ATOM 2024 N N . PRO B 1 77 ? 6.273 10.922 -5.75 1 97.69 77 PRO B N 1
ATOM 2025 C CA . PRO B 1 77 ? 6.773 10.633 -7.094 1 97.69 77 PRO B CA 1
ATOM 2026 C C . PRO B 1 77 ? 6.176 11.547 -8.156 1 97.69 77 PRO B C 1
ATOM 2028 O O . PRO B 1 77 ? 5.008 11.938 -8.055 1 97.69 77 PRO B O 1
ATOM 2031 N N . ALA B 1 78 ? 6.98 11.828 -9.148 1 96.5 78 ALA B N 1
ATOM 2032 C CA . ALA B 1 78 ? 6.512 12.672 -10.242 1 96.5 78 ALA B CA 1
ATOM 2033 C C . ALA B 1 78 ? 5.609 11.883 -11.188 1 96.5 78 ALA B C 1
ATOM 2035 O O . ALA B 1 78 ? 4.785 12.469 -11.898 1 96.5 78 ALA B O 1
ATOM 2036 N N . SER B 1 79 ? 5.766 10.617 -11.273 1 97.31 79 SER B N 1
ATOM 2037 C CA . SER B 1 79 ? 5.004 9.695 -12.117 1 97.31 79 SER B CA 1
ATOM 2038 C C . SER B 1 79 ? 5 8.289 -11.539 1 97.31 79 SER B C 1
ATOM 2040 O O . SER B 1 79 ? 5.742 7.996 -10.602 1 97.31 79 SER B O 1
ATOM 2042 N N . GLY B 1 80 ? 4.105 7.445 -12.016 1 97.81 80 GLY B N 1
ATOM 2043 C CA . GLY B 1 80 ? 4.074 6.055 -11.594 1 97.81 80 GLY B CA 1
ATOM 2044 C C . GLY B 1 80 ? 3.656 5.883 -10.141 1 97.81 80 GLY B C 1
ATOM 2045 O O . GLY B 1 80 ? 2.574 6.32 -9.742 1 97.81 80 GLY B O 1
ATOM 2046 N N . SER B 1 81 ? 4.492 5.227 -9.383 1 98.62 81 SER B N 1
ATOM 2047 C CA . SER B 1 81 ? 4.195 4.918 -7.984 1 98.62 81 SER B CA 1
ATOM 2048 C C . SER B 1 81 ? 5.469 4.641 -7.195 1 98.62 81 SER B C 1
ATOM 2050 O O . SER B 1 81 ? 6.516 4.352 -7.781 1 98.62 81 SER B O 1
ATOM 2052 N N . ALA B 1 82 ? 5.398 4.836 -5.938 1 98.69 82 ALA B N 1
ATOM 2053 C CA . ALA B 1 82 ? 6.477 4.457 -5.031 1 98.69 82 ALA B CA 1
ATOM 2054 C C . ALA B 1 82 ? 5.93 3.756 -3.791 1 98.69 82 ALA B C 1
ATOM 2056 O O . ALA B 1 82 ? 4.844 4.09 -3.309 1 98.69 82 ALA B O 1
ATOM 2057 N N . LEU B 1 83 ? 6.598 2.736 -3.324 1 98.88 83 LEU B N 1
ATOM 2058 C CA . LEU B 1 83 ? 6.395 2.129 -2.014 1 98.88 83 LEU B CA 1
ATOM 2059 C C . LEU B 1 83 ? 7.496 2.545 -1.044 1 98.88 83 LEU B C 1
ATOM 2061 O O . LEU B 1 83 ? 8.672 2.273 -1.283 1 98.88 83 LEU B O 1
ATOM 2065 N N . ARG B 1 84 ? 7.082 3.201 0.025 1 98.81 84 ARG B N 1
ATOM 2066 C CA . ARG B 1 84 ? 8.016 3.764 0.996 1 98.81 84 ARG B CA 1
ATOM 2067 C C . ARG B 1 84 ? 7.656 3.332 2.414 1 98.81 84 ARG B C 1
ATOM 2069 O O . ARG B 1 84 ? 6.527 3.537 2.863 1 98.81 84 ARG B O 1
ATOM 2076 N N . VAL B 1 85 ? 8.617 2.719 3.08 1 98.81 85 VAL B N 1
ATOM 2077 C CA . VAL B 1 85 ? 8.461 2.43 4.5 1 98.81 85 VAL B CA 1
ATOM 2078 C C . VAL B 1 85 ? 9.164 3.504 5.328 1 98.81 85 VAL B C 1
ATOM 2080 O O . VAL B 1 85 ? 10.32 3.832 5.074 1 98.81 85 VAL B O 1
ATOM 2083 N N . VAL B 1 86 ? 8.461 4.086 6.289 1 98.62 86 VAL B N 1
ATOM 2084 C CA . VAL B 1 86 ? 9.031 5.133 7.125 1 98.62 86 VAL B CA 1
ATOM 2085 C C . VAL B 1 86 ? 8.953 4.727 8.594 1 98.62 86 VAL B C 1
ATOM 2087 O O . VAL B 1 86 ? 7.883 4.355 9.086 1 98.62 86 VAL B O 1
ATOM 2090 N N . ASP B 1 87 ? 10.047 4.711 9.273 1 98.69 87 ASP B N 1
ATOM 2091 C CA . ASP B 1 87 ? 10.109 4.613 10.727 1 98.69 87 ASP B CA 1
ATOM 2092 C C . ASP B 1 87 ? 10.102 5.996 11.375 1 98.69 87 ASP B C 1
ATOM 2094 O O . ASP B 1 87 ? 10.984 6.82 11.102 1 98.69 87 ASP B O 1
ATOM 2098 N N . PHE B 1 88 ? 9.156 6.242 12.148 1 98.25 88 PHE B N 1
ATOM 2099 C CA . PHE B 1 88 ? 9.055 7.48 12.914 1 98.25 88 PHE B CA 1
ATOM 2100 C C . PHE B 1 88 ? 9.57 7.281 14.336 1 98.25 88 PHE B C 1
ATOM 2102 O O . PHE B 1 88 ? 8.945 6.57 15.133 1 98.25 88 PHE B O 1
ATOM 2109 N N . TRP B 1 89 ? 10.648 7.93 14.648 1 97.62 89 TRP B N 1
ATOM 2110 C CA . TRP B 1 89 ? 11.266 7.801 15.969 1 97.62 89 TRP B CA 1
ATOM 2111 C C . TRP B 1 89 ? 10.609 8.734 16.969 1 97.62 89 TRP B C 1
ATOM 2113 O O . TRP B 1 89 ? 10.148 9.82 16.609 1 97.62 89 TRP B O 1
ATOM 2123 N N . PRO B 1 90 ? 10.555 8.328 18.234 1 96.75 90 PRO B N 1
ATOM 2124 C CA . PRO B 1 90 ? 9.945 9.195 19.25 1 96.75 90 PRO B CA 1
ATOM 2125 C C . PRO B 1 90 ? 10.836 10.375 19.625 1 96.75 90 PRO B C 1
ATOM 2127 O O . PRO B 1 90 ? 12.062 10.289 19.531 1 96.75 90 PRO B O 1
ATOM 2130 N N . GLY B 1 91 ? 10.18 11.469 19.984 1 92.19 91 GLY B N 1
ATOM 2131 C CA . GLY B 1 91 ? 10.914 12.57 20.578 1 92.19 91 GLY B CA 1
ATOM 2132 C C . GLY B 1 91 ? 11.32 13.633 19.562 1 92.19 91 GLY B C 1
ATOM 2133 O O . GLY B 1 91 ? 12.031 14.578 19.906 1 92.19 91 GLY B O 1
ATOM 2134 N N . PHE B 1 92 ? 10.891 13.5 18.328 1 92.81 92 PHE B N 1
ATOM 2135 C CA . PHE B 1 92 ? 11.227 14.469 17.297 1 92.81 92 PHE B CA 1
ATOM 2136 C C . PHE B 1 92 ? 9.992 15.273 16.891 1 92.81 92 PHE B C 1
ATOM 2138 O O . PHE B 1 92 ? 8.867 14.789 17 1 92.81 92 PHE B O 1
ATOM 2145 N N . PRO B 1 93 ? 10.18 16.469 16.453 1 92.25 93 PRO B N 1
ATOM 2146 C CA . PRO B 1 93 ? 9.03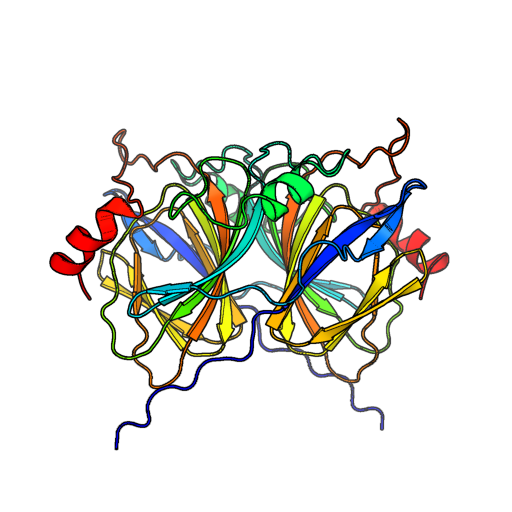9 17.266 16 1 92.25 93 PRO B CA 1
ATOM 2147 C C . PRO B 1 93 ? 8.391 16.703 14.742 1 92.25 93 PRO B C 1
ATOM 2149 O O . PRO B 1 93 ? 9.047 15.977 13.977 1 92.25 93 PRO B O 1
ATOM 2152 N N . ALA B 1 94 ? 7.145 16.953 14.562 1 93.88 94 ALA B N 1
ATOM 2153 C CA . ALA B 1 94 ? 6.414 16.609 13.352 1 93.88 94 ALA B CA 1
ATOM 2154 C C . ALA B 1 94 ? 6.445 17.75 12.336 1 93.88 94 ALA B C 1
ATOM 2156 O O . ALA B 1 94 ? 6.336 18.922 12.711 1 93.88 94 ALA B O 1
ATOM 2157 N N . ILE B 1 95 ? 6.566 17.438 11.094 1 94.06 95 ILE B N 1
ATOM 2158 C CA . ILE B 1 95 ? 6.645 18.438 10.047 1 94.06 95 ILE B CA 1
ATOM 2159 C C . ILE B 1 95 ? 5.324 18.484 9.281 1 94.06 95 ILE B C 1
ATOM 2161 O O . ILE B 1 95 ? 4.898 17.484 8.695 1 94.06 95 ILE B O 1
ATOM 2165 N N . MET B 1 96 ? 4.691 19.641 9.367 1 96.44 96 MET B N 1
ATOM 2166 C CA . MET B 1 96 ? 3.469 19.859 8.602 1 96.44 96 MET B CA 1
ATOM 2167 C C . MET B 1 96 ? 3.781 20.078 7.125 1 96.44 96 MET B C 1
ATOM 2169 O O . MET B 1 96 ? 4.586 20.938 6.773 1 96.44 96 MET B O 1
ATOM 2173 N N . HIS B 1 97 ? 3.137 19.266 6.234 1 97.25 97 HIS B N 1
ATOM 2174 C CA . HIS B 1 97 ? 3.434 19.359 4.809 1 97.25 97 HIS B CA 1
ATOM 2175 C C . HIS B 1 97 ? 2.291 18.797 3.969 1 97.25 97 HIS B C 1
ATOM 2177 O O . HIS B 1 97 ? 1.387 18.141 4.5 1 97.25 97 HIS B O 1
ATOM 2183 N N . ARG B 1 98 ? 2.268 19.141 2.75 1 97.88 98 ARG B N 1
ATOM 2184 C CA . ARG B 1 98 ? 1.333 18.672 1.732 1 97.88 98 ARG B CA 1
ATOM 2185 C C . ARG B 1 98 ? 2.074 18.203 0.486 1 97.88 98 ARG B C 1
ATOM 2187 O O . ARG B 1 98 ? 2.963 18.891 -0.015 1 97.88 98 ARG B O 1
ATOM 2194 N N . THR B 1 99 ? 1.756 17 0.053 1 98 99 THR B N 1
ATOM 2195 C CA . THR B 1 99 ? 2.342 16.484 -1.181 1 98 99 THR B CA 1
ATOM 2196 C C . THR B 1 99 ? 1.301 16.438 -2.295 1 98 99 THR B C 1
ATOM 2198 O O . THR B 1 99 ? 0.099 16.375 -2.027 1 98 99 THR B O 1
ATOM 2201 N N . ALA B 1 100 ? 1.738 16.516 -3.541 1 98 100 ALA B N 1
ATOM 2202 C CA . ALA B 1 100 ? 0.888 16.266 -4.699 1 98 100 ALA B CA 1
ATOM 2203 C C . ALA B 1 100 ? 0.776 14.773 -4.984 1 98 100 ALA B C 1
ATOM 2205 O O . ALA B 1 100 ? 1.335 14.273 -5.969 1 98 100 ALA B O 1
ATOM 2206 N N . SER B 1 101 ? 0.106 14.055 -4.188 1 98.56 101 SER B N 1
ATOM 2207 C CA . SER B 1 101 ? -0.07 12.609 -4.27 1 98.56 101 SER B CA 1
ATOM 2208 C C . SER B 1 101 ? -1.264 12.156 -3.436 1 98.56 101 SER B C 1
ATOM 2210 O O . SER B 1 101 ? -1.741 12.891 -2.568 1 98.56 101 SER B O 1
ATOM 2212 N N . VAL B 1 102 ? -1.845 11.094 -3.77 1 98.81 102 VAL B N 1
ATOM 2213 C CA . VAL B 1 102 ? -2.648 10.305 -2.84 1 98.81 102 VAL B CA 1
ATOM 2214 C C . VAL B 1 102 ? -1.812 9.164 -2.275 1 98.81 102 VAL B C 1
ATOM 2216 O O . VAL B 1 102 ? -1.147 8.445 -3.025 1 98.81 102 VAL B O 1
ATOM 2219 N N . ASP B 1 103 ? -1.742 9.055 -0.935 1 98.88 103 ASP B N 1
ATOM 2220 C CA . ASP B 1 103 ? -0.94 8.039 -0.26 1 98.88 103 ASP B CA 1
ATOM 2221 C C . ASP B 1 103 ? -1.826 7.047 0.486 1 98.88 103 ASP B C 1
ATOM 2223 O O . ASP B 1 103 ? -2.705 7.445 1.254 1 98.88 103 ASP B O 1
ATOM 2227 N N . TYR B 1 104 ? -1.674 5.797 0.211 1 98.94 104 TYR B N 1
ATOM 2228 C CA . TYR B 1 104 ? -2.234 4.73 1.032 1 98.94 104 TYR B CA 1
ATOM 2229 C C . TYR B 1 104 ? -1.247 4.293 2.107 1 98.94 104 TYR B C 1
ATOM 2231 O O . TYR B 1 104 ? -0.215 3.689 1.805 1 98.94 104 TYR B O 1
ATOM 2239 N N . GLY B 1 105 ? -1.542 4.605 3.377 1 98.94 105 GLY B N 1
ATOM 2240 C CA . GLY B 1 105 ? -0.654 4.305 4.488 1 98.94 105 GLY B CA 1
ATOM 2241 C C . GLY B 1 105 ? -1.173 3.195 5.383 1 98.94 105 GLY B C 1
ATOM 2242 O O . GLY B 1 105 ? -2.348 3.191 5.758 1 98.94 105 GLY B O 1
ATOM 2243 N N . ILE B 1 106 ? -0.336 2.293 5.672 1 98.94 106 ILE B N 1
ATOM 2244 C CA . ILE B 1 106 ? -0.647 1.184 6.566 1 98.94 106 ILE B CA 1
ATOM 2245 C C . ILE B 1 106 ? 0.296 1.208 7.766 1 98.94 106 ILE B C 1
ATOM 2247 O O . ILE B 1 106 ? 1.519 1.164 7.602 1 98.94 106 ILE B O 1
ATOM 2251 N N . ILE B 1 107 ? -0.279 1.293 8.961 1 98.75 107 ILE B N 1
ATOM 2252 C CA . ILE B 1 107 ? 0.551 1.218 10.156 1 98.75 107 ILE B CA 1
ATOM 2253 C C . ILE B 1 107 ? 0.948 -0.233 10.414 1 98.75 107 ILE B C 1
ATOM 2255 O O . ILE B 1 107 ? 0.09 -1.084 10.656 1 98.75 107 ILE B O 1
ATOM 2259 N N . VAL B 1 108 ? 2.191 -0.492 10.398 1 97.81 108 VAL B N 1
ATOM 2260 C CA . VAL B 1 108 ? 2.689 -1.858 10.516 1 97.81 108 VAL B CA 1
ATOM 2261 C C . VAL B 1 108 ? 3.102 -2.133 11.961 1 97.81 108 VAL B C 1
ATOM 2263 O O . VAL B 1 108 ? 2.984 -3.262 12.445 1 97.81 108 VAL B O 1
ATOM 2266 N N . ASP B 1 109 ? 3.656 -1.131 12.586 1 97.44 109 ASP B N 1
ATOM 2267 C CA . ASP B 1 109 ? 4.121 -1.249 13.961 1 97.44 109 ASP B CA 1
ATOM 2268 C C . ASP B 1 109 ? 3.965 0.073 14.711 1 97.44 109 ASP B C 1
ATOM 2270 O O . ASP B 1 109 ? 4.207 1.144 14.148 1 97.44 109 ASP B O 1
ATOM 2274 N N . GLY B 1 110 ? 3.537 -0.041 15.961 1 97.19 110 GLY B N 1
ATOM 2275 C CA . GLY B 1 110 ? 3.551 1.112 16.844 1 97.19 110 GLY B CA 1
ATOM 2276 C C . GLY B 1 110 ? 2.281 1.94 16.766 1 97.19 110 GLY B C 1
ATOM 2277 O O . GLY B 1 110 ? 1.232 1.44 16.359 1 97.19 110 GLY B O 1
ATOM 2278 N N . GLU B 1 111 ? 2.432 3.08 17.375 1 98.06 111 GLU B N 1
ATOM 2279 C CA . GLU B 1 111 ? 1.362 4.07 17.484 1 98.06 111 GLU B CA 1
ATOM 2280 C C . GLU B 1 111 ? 1.863 5.461 17.109 1 98.06 111 GLU B C 1
ATOM 2282 O O . GLU B 1 111 ? 3.006 5.816 17.406 1 98.06 111 GLU B O 1
ATOM 2287 N N . ILE B 1 112 ? 0.938 6.246 16.484 1 98.56 112 ILE B N 1
ATOM 2288 C CA . ILE B 1 112 ? 1.375 7.566 16.047 1 98.56 112 ILE B CA 1
ATOM 2289 C C . ILE B 1 112 ? 0.16 8.461 15.82 1 98.56 112 ILE B C 1
ATOM 2291 O O . ILE B 1 112 ? -0.92 7.977 15.477 1 98.56 112 ILE B O 1
ATOM 2295 N N . ASP B 1 113 ? 0.374 9.719 15.969 1 98.56 113 ASP B N 1
ATOM 2296 C CA . ASP B 1 113 ? -0.67 10.703 15.688 1 98.56 113 ASP B CA 1
ATOM 2297 C C . ASP B 1 113 ? -0.507 11.289 14.289 1 98.56 113 ASP B C 1
ATOM 2299 O O . ASP B 1 113 ? 0.607 11.602 13.867 1 98.56 113 ASP B O 1
ATOM 2303 N N . CYS B 1 114 ? -1.58 11.391 13.57 1 98.75 114 CYS B N 1
ATOM 2304 C CA . CYS B 1 114 ? -1.66 12.234 12.391 1 98.75 114 CYS B CA 1
ATOM 2305 C C . CYS B 1 114 ? -2.41 13.531 12.695 1 98.75 114 CYS B C 1
ATOM 2307 O O . CYS B 1 114 ? -3.566 13.492 13.117 1 98.75 114 CYS B O 1
ATOM 2309 N N . ILE B 1 115 ? -1.759 14.602 12.484 1 98.19 115 ILE B N 1
ATOM 2310 C CA . ILE B 1 115 ? -2.311 15.914 12.789 1 98.19 115 ILE B CA 1
ATOM 2311 C C . ILE B 1 115 ? -2.57 16.688 11.492 1 98.19 115 ILE B C 1
ATOM 2313 O O . ILE B 1 115 ? -1.674 16.828 10.656 1 98.19 115 ILE B O 1
ATOM 2317 N N . LEU B 1 116 ? -3.803 17.156 11.312 1 98.19 116 LEU B N 1
ATOM 2318 C CA . LEU B 1 116 ? -4.152 17.984 10.156 1 98.19 116 LEU B CA 1
ATOM 2319 C C . LEU B 1 116 ? -3.949 19.453 10.469 1 98.19 116 LEU B C 1
ATOM 2321 O O . LEU B 1 116 ? -3.719 19.828 11.617 1 98.19 116 LEU B O 1
ATOM 2325 N N . ASP B 1 117 ? -3.938 20.25 9.445 1 95.94 117 ASP B N 1
ATOM 2326 C CA . ASP B 1 117 ? -3.553 21.641 9.609 1 95.94 117 ASP B CA 1
ATOM 2327 C C . ASP B 1 117 ? -4.625 22.422 10.375 1 95.94 117 ASP B C 1
ATOM 2329 O O . ASP B 1 117 ? -4.379 23.547 10.828 1 95.94 117 ASP B O 1
ATOM 2333 N N . ASN B 1 118 ? -5.777 21.922 10.523 1 94.69 118 ASN B N 1
ATOM 2334 C CA . ASN B 1 118 ? -6.789 22.547 11.367 1 94.69 118 ASN B CA 1
ATOM 2335 C C . ASN B 1 118 ? -6.684 22.078 12.812 1 94.69 118 ASN B C 1
ATOM 2337 O O . ASN B 1 118 ? -7.527 22.422 13.648 1 94.69 118 ASN B O 1
ATOM 2341 N N . GLY B 1 119 ? -5.77 21.172 13.078 1 95.44 119 GLY B N 1
ATOM 2342 C CA . GLY B 1 119 ? -5.535 20.672 14.422 1 95.44 119 GLY B CA 1
ATOM 2343 C C . GLY B 1 119 ? -6.199 19.328 14.688 1 95.44 119 GLY B C 1
ATOM 2344 O O . GLY B 1 119 ? -5.887 18.672 15.68 1 95.44 119 GLY B O 1
ATOM 2345 N N . ALA B 1 120 ? -7.176 18.969 13.883 1 97.62 120 ALA B N 1
ATOM 2346 C CA . ALA B 1 120 ? -7.805 17.672 14.062 1 97.62 120 ALA B CA 1
ATOM 2347 C C . ALA B 1 120 ? -6.762 16.547 14.07 1 97.62 120 ALA B C 1
ATOM 2349 O O . ALA B 1 120 ? -5.855 16.531 13.227 1 97.62 120 ALA B O 1
ATOM 2350 N N . THR B 1 121 ? -6.879 15.688 15.086 1 98.25 121 THR B N 1
ATOM 2351 C CA . THR B 1 121 ? -5.863 14.656 15.297 1 98.25 121 THR B CA 1
ATOM 2352 C C . THR B 1 121 ? -6.508 13.289 15.469 1 98.25 121 THR B C 1
ATOM 2354 O O . THR B 1 121 ? -7.535 13.156 16.141 1 98.25 121 THR B O 1
ATOM 2357 N N . LYS B 1 122 ? -5.918 12.32 14.844 1 98.62 122 LYS B N 1
ATOM 2358 C CA . LYS B 1 122 ? -6.266 10.922 15.102 1 98.62 122 LYS B CA 1
ATOM 2359 C C . LYS B 1 122 ? -5.02 10.094 15.414 1 98.62 122 LYS B C 1
ATOM 2361 O O . LYS B 1 122 ? -3.971 10.289 14.797 1 98.62 122 LYS B O 1
ATOM 2366 N N . THR B 1 123 ? -5.184 9.227 16.391 1 98.69 123 THR B N 1
ATOM 2367 C CA . THR B 1 123 ? -4.125 8.289 16.734 1 98.69 123 THR B CA 1
ATOM 2368 C C . THR B 1 123 ? -4.285 6.984 15.961 1 98.69 123 THR B C 1
ATOM 2370 O O . THR B 1 123 ? -5.363 6.387 15.961 1 98.69 123 THR B O 1
ATOM 2373 N N . PHE B 1 124 ? -3.246 6.652 15.312 1 98.75 124 PHE B N 1
ATOM 2374 C CA . PHE B 1 124 ? -3.211 5.418 14.539 1 98.75 124 PHE B CA 1
ATOM 2375 C C . PHE B 1 124 ? -2.428 4.34 15.273 1 98.75 124 PHE B C 1
ATOM 2377 O O . PHE B 1 124 ? -1.443 4.633 15.953 1 98.75 124 PHE B O 1
ATOM 2384 N N . ARG B 1 125 ? -2.885 3.156 15.117 1 97.69 125 ARG B N 1
ATOM 2385 C CA . ARG B 1 125 ? -2.244 1.97 15.672 1 97.69 125 ARG B CA 1
ATOM 2386 C C . ARG B 1 125 ? -2.051 0.897 14.609 1 97.69 125 ARG B C 1
ATOM 2388 O O . ARG B 1 125 ? -2.586 1.011 13.5 1 97.69 125 ARG B O 1
ATOM 2395 N N . ARG B 1 126 ? -1.291 -0.095 15.039 1 96.31 126 ARG B N 1
ATOM 2396 C CA . ARG B 1 126 ? -1.014 -1.181 14.102 1 96.31 126 ARG B CA 1
ATOM 2397 C C . ARG B 1 126 ? -2.291 -1.648 13.414 1 96.31 126 ARG B C 1
ATOM 2399 O O . ARG B 1 126 ? -3.301 -1.907 14.07 1 96.31 126 ARG B O 1
ATOM 2406 N N . GLY B 1 127 ? -2.209 -1.729 12.094 1 97.12 127 GLY B N 1
ATOM 2407 C CA . GLY B 1 127 ? -3.328 -2.217 11.305 1 97.12 127 GLY B CA 1
ATOM 2408 C C . GLY B 1 127 ? -4.199 -1.104 10.758 1 97.12 127 GLY B C 1
ATOM 2409 O O . GLY B 1 127 ? -4.965 -1.317 9.812 1 97.12 127 GLY B O 1
ATOM 2410 N N . ASP B 1 128 ? -4.168 0.061 11.367 1 98.75 128 ASP B N 1
ATOM 2411 C CA . ASP B 1 128 ? -4.941 1.191 10.867 1 98.75 128 ASP B CA 1
ATOM 2412 C C . ASP B 1 128 ? -4.426 1.643 9.5 1 98.75 128 ASP B C 1
ATOM 2414 O O . ASP B 1 128 ? -3.234 1.521 9.203 1 98.75 128 ASP B O 1
ATOM 2418 N N . ILE B 1 129 ? -5.391 2.113 8.68 1 98.94 129 ILE B N 1
ATOM 2419 C CA . ILE B 1 129 ? -5.102 2.535 7.309 1 98.94 129 ILE B CA 1
ATOM 2420 C C . ILE B 1 129 ? -5.488 4 7.133 1 98.94 129 ILE B C 1
ATOM 2422 O O . ILE B 1 129 ? -6.508 4.453 7.66 1 98.94 129 ILE B O 1
ATOM 2426 N N . ILE B 1 130 ? -4.668 4.715 6.414 1 98.94 130 ILE B N 1
ATOM 2427 C CA . ILE B 1 130 ? -5.02 6.082 6.055 1 98.94 130 ILE B CA 1
ATOM 2428 C C . ILE B 1 130 ? -5.02 6.234 4.535 1 98.94 130 ILE B C 1
ATOM 2430 O O . ILE B 1 130 ? -4.137 5.707 3.854 1 98.94 130 ILE B O 1
ATOM 2434 N N . ILE B 1 131 ? -6.012 6.824 4.008 1 98.94 131 ILE B N 1
ATOM 2435 C CA . ILE B 1 131 ? -6.012 7.41 2.672 1 98.94 131 ILE B CA 1
ATOM 2436 C C . ILE B 1 131 ? -5.707 8.898 2.76 1 98.94 131 ILE B C 1
ATOM 2438 O O . ILE B 1 131 ? -6.586 9.703 3.1 1 98.94 131 ILE B O 1
ATOM 2442 N N . GLN B 1 132 ? -4.445 9.25 2.539 1 98.88 132 GLN B N 1
ATOM 2443 C CA . GLN B 1 132 ? -3.984 10.633 2.615 1 98.88 132 GLN B CA 1
ATOM 2444 C C . GLN B 1 132 ? -4.156 11.344 1.274 1 98.88 132 GLN B C 1
ATOM 2446 O O . GLN B 1 132 ? -3.389 11.102 0.338 1 98.88 132 GLN B O 1
ATOM 2451 N N . ARG B 1 133 ? -5.125 12.258 1.146 1 98.69 133 ARG B N 1
ATOM 2452 C CA . ARG B 1 133 ? -5.555 12.844 -0.121 1 98.69 133 ARG B CA 1
ATOM 2453 C C . ARG B 1 133 ? -5 14.25 -0.292 1 98.69 133 ARG B C 1
ATOM 2455 O O . ARG B 1 133 ? -5.754 15.219 -0.335 1 98.69 133 ARG B O 1
ATOM 2462 N N . GLY B 1 134 ? -3.689 14.297 -0.387 1 98.5 134 GLY B N 1
ATOM 2463 C CA . GLY B 1 134 ? -3.043 15.57 -0.671 1 98.5 134 GLY B CA 1
ATOM 2464 C C . GLY B 1 134 ? -3.322 16.625 0.378 1 98.5 134 GLY B C 1
ATOM 2465 O O . GLY B 1 134 ? -3.312 17.828 0.079 1 98.5 134 GLY B O 1
ATOM 2466 N N . THR B 1 135 ? -3.598 16.234 1.575 1 98.56 135 THR B N 1
ATOM 2467 C CA . THR B 1 135 ? -3.91 17.172 2.646 1 98.56 135 THR B CA 1
ATOM 2468 C C . THR B 1 135 ? -2.645 17.578 3.4 1 98.56 135 THR B C 1
ATOM 2470 O O . THR B 1 135 ? -1.679 16.812 3.451 1 98.56 135 THR B O 1
ATOM 2473 N N . ASN B 1 136 ? -2.715 18.75 3.936 1 97.81 136 ASN B N 1
ATOM 2474 C CA . ASN B 1 136 ? -1.674 19.125 4.887 1 97.81 136 ASN B CA 1
ATOM 2475 C C . ASN B 1 136 ? -1.752 18.297 6.16 1 97.81 136 ASN B C 1
ATOM 2477 O O . ASN B 1 136 ? -2.818 18.172 6.766 1 97.81 136 ASN B O 1
ATOM 2481 N N . HIS B 1 137 ? -0.643 17.703 6.512 1 98.31 137 HIS B N 1
ATOM 2482 C CA . HIS B 1 137 ? -0.644 16.781 7.637 1 98.31 137 HIS B CA 1
ATOM 2483 C C . HIS B 1 137 ? 0.744 16.672 8.258 1 98.31 137 HIS B C 1
ATOM 2485 O O . HIS B 1 137 ? 1.74 17.047 7.637 1 98.31 137 HIS B O 1
ATOM 2491 N N . ALA B 1 138 ? 0.771 16.234 9.492 1 97.56 138 ALA B N 1
ATOM 2492 C CA . ALA B 1 138 ? 1.993 15.914 10.219 1 97.56 138 ALA B CA 1
ATOM 2493 C C . ALA B 1 138 ? 1.843 14.609 10.992 1 97.56 138 ALA B C 1
ATOM 2495 O O . ALA B 1 138 ? 0.771 14.312 11.523 1 97.56 138 ALA B O 1
ATOM 2496 N N . TRP B 1 139 ? 2.904 13.859 11.016 1 97.88 139 TRP B N 1
ATOM 2497 C CA . TRP B 1 139 ? 2.973 12.633 11.812 1 97.88 139 TRP B CA 1
ATOM 2498 C C . TRP B 1 139 ? 3.791 12.852 13.078 1 97.88 139 TRP B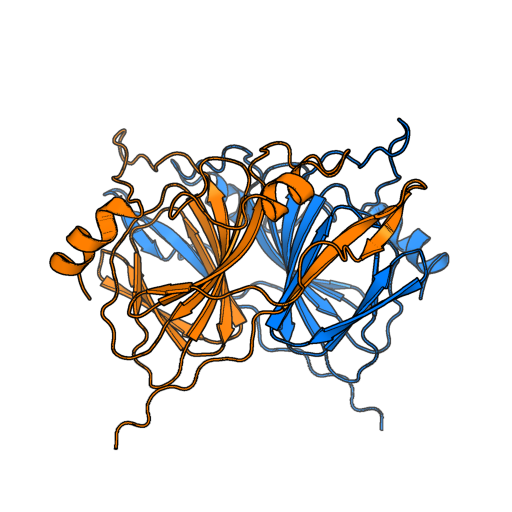 C 1
ATOM 2500 O O . TRP B 1 139 ? 4.969 13.203 13.008 1 97.88 139 TRP B O 1
ATOM 2510 N N . LYS B 1 140 ? 3.189 12.625 14.219 1 97.06 140 LYS B N 1
ATOM 2511 C CA . LYS B 1 140 ? 3.855 12.844 15.5 1 97.06 140 LYS B CA 1
ATOM 2512 C C . LYS B 1 140 ? 3.881 11.57 16.328 1 97.06 140 LYS B C 1
ATOM 2514 O O . LYS B 1 140 ? 2.83 11.055 16.719 1 97.06 140 LYS B O 1
ATOM 2519 N N . ASN B 1 141 ? 5.027 11.055 16.594 1 97.56 141 ASN B N 1
ATOM 2520 C CA . ASN B 1 141 ? 5.195 9.945 17.516 1 97.56 141 ASN B CA 1
ATOM 2521 C C . ASN B 1 141 ? 5.34 10.438 18.953 1 97.56 141 ASN B C 1
ATOM 2523 O O . ASN B 1 141 ? 6.406 10.906 19.359 1 97.56 141 ASN B O 1
ATOM 2527 N N . THR B 1 142 ? 4.328 10.289 19.688 1 95.12 142 THR B N 1
ATOM 2528 C CA . THR B 1 142 ? 4.312 10.781 21.062 1 95.12 142 THR B CA 1
ATOM 2529 C C . THR B 1 142 ? 4.633 9.648 22.031 1 95.12 142 THR B C 1
ATOM 2531 O O . THR B 1 142 ? 4.555 9.836 23.25 1 95.12 142 THR B O 1
ATOM 2534 N N . GLY B 1 143 ? 4.875 8.531 21.5 1 95.88 143 GLY B N 1
ATOM 2535 C CA . GLY B 1 143 ? 5.195 7.383 22.344 1 95.88 143 GLY B CA 1
ATOM 2536 C C . GLY B 1 143 ? 6.676 7.262 22.641 1 95.88 143 GLY B C 1
ATOM 2537 O O . GLY B 1 143 ? 7.395 8.258 22.656 1 95.88 143 GLY B O 1
ATOM 2538 N N . THR B 1 144 ? 7.074 6.055 23.062 1 96.31 144 THR B N 1
ATOM 2539 C CA . THR B 1 144 ? 8.461 5.797 23.422 1 96.31 144 THR B CA 1
ATOM 2540 C C . THR B 1 144 ? 9.102 4.797 22.469 1 96.31 144 THR B C 1
ATOM 2542 O O . THR B 1 144 ? 10.312 4.57 22.516 1 96.31 144 THR B O 1
ATOM 2545 N N . GLU B 1 145 ? 8.234 4.23 21.594 1 97.5 145 GLU B N 1
ATOM 2546 C CA . GLU B 1 145 ? 8.734 3.24 20.641 1 97.5 145 GLU B CA 1
ATOM 2547 C C . GLU B 1 145 ? 8.641 3.762 19.219 1 97.5 145 GLU B C 1
ATOM 2549 O O . GLU B 1 145 ? 7.863 4.676 18.922 1 97.5 145 GLU B O 1
ATOM 2554 N N . VAL B 1 146 ? 9.391 3.203 18.328 1 98.19 146 VAL B N 1
ATOM 2555 C CA . VAL B 1 146 ? 9.352 3.557 16.922 1 98.19 146 VAL B CA 1
ATOM 2556 C C . VAL B 1 146 ? 8.023 3.109 16.312 1 98.19 146 VAL B C 1
ATOM 2558 O O . VAL B 1 146 ? 7.527 2.025 16.625 1 98.19 146 VAL B O 1
ATOM 2561 N N . CYS B 1 147 ? 7.438 3.943 15.484 1 98.5 147 CYS B N 1
ATOM 2562 C CA . CYS B 1 147 ? 6.285 3.582 14.672 1 98.5 147 CYS B CA 1
ATOM 2563 C C . CYS B 1 147 ? 6.68 3.41 13.211 1 98.5 147 CYS B C 1
ATOM 2565 O O . CYS B 1 147 ? 7.449 4.207 12.672 1 98.5 147 CYS B O 1
ATOM 2567 N N . ARG B 1 148 ? 6.172 2.379 12.578 1 98.81 148 ARG B N 1
ATOM 2568 C CA . ARG B 1 148 ? 6.457 2.125 11.172 1 98.81 148 ARG B CA 1
ATOM 2569 C C . ARG B 1 148 ? 5.184 2.199 10.328 1 98.81 148 ARG B C 1
ATOM 2571 O O . ARG B 1 148 ? 4.195 1.526 10.633 1 98.81 148 ARG B O 1
ATOM 2578 N N . ILE B 1 149 ? 5.223 3.041 9.312 1 98.88 149 ILE B N 1
ATOM 2579 C CA . ILE B 1 149 ? 4.133 3.154 8.359 1 98.88 149 ILE B CA 1
ATOM 2580 C C . ILE B 1 149 ? 4.629 2.777 6.961 1 98.88 149 ILE B C 1
ATOM 2582 O O . ILE B 1 149 ? 5.723 3.178 6.555 1 98.88 149 ILE B O 1
ATOM 2586 N N . CYS B 1 150 ? 3.93 1.935 6.234 1 98.94 150 CYS B N 1
ATOM 2587 C CA . CYS B 1 150 ? 4.168 1.664 4.82 1 98.94 150 CYS B CA 1
ATOM 2588 C C . CYS B 1 150 ? 3.256 2.51 3.941 1 98.94 150 CYS B C 1
ATOM 2590 O O . CYS B 1 150 ? 2.031 2.428 4.047 1 98.94 150 CYS B O 1
ATOM 2592 N N . PHE B 1 151 ? 3.844 3.322 3.068 1 98.88 151 PHE B N 1
ATOM 2593 C CA . PHE B 1 151 ? 3.084 4.199 2.188 1 98.88 151 PHE B CA 1
ATOM 2594 C C . PHE B 1 151 ? 3.223 3.762 0.734 1 98.88 151 PHE B C 1
ATOM 2596 O O . PHE B 1 151 ? 4.332 3.533 0.252 1 98.88 151 PHE B O 1
ATOM 2603 N N . THR B 1 152 ? 2.098 3.553 0.068 1 98.94 152 THR B N 1
ATOM 2604 C CA . THR B 1 152 ? 2.088 3.623 -1.39 1 98.94 152 THR B CA 1
ATOM 2605 C C . THR B 1 152 ? 1.723 5.027 -1.86 1 98.94 152 THR B C 1
ATOM 2607 O O . THR B 1 152 ? 0.656 5.543 -1.521 1 98.94 152 THR B O 1
ATOM 2610 N N . LEU B 1 153 ? 2.65 5.613 -2.576 1 98.88 153 LEU B N 1
ATOM 2611 C CA . LEU B 1 153 ? 2.469 6.988 -3.027 1 98.88 153 LEU B CA 1
ATOM 2612 C C . LEU B 1 153 ? 2.141 7.035 -4.516 1 98.88 153 LEU B C 1
ATOM 2614 O O . LEU B 1 153 ? 2.879 6.48 -5.336 1 98.88 153 LEU B O 1
ATOM 2618 N N . LEU B 1 154 ? 1.026 7.625 -4.859 1 98.81 154 LEU B N 1
ATOM 2619 C CA . LEU B 1 154 ? 0.56 7.828 -6.227 1 98.81 154 LEU B CA 1
ATOM 2620 C C . LEU B 1 154 ? 0.477 9.312 -6.555 1 98.81 154 LEU B C 1
ATOM 2622 O O . LEU B 1 154 ? -0.213 10.07 -5.867 1 98.81 154 LEU B O 1
ATOM 2626 N N . PRO B 1 155 ? 1.186 9.688 -7.586 1 98.62 155 PRO B N 1
ATOM 2627 C CA . PRO B 1 155 ? 1.159 11.117 -7.918 1 98.62 155 PRO B CA 1
ATOM 2628 C C . PRO B 1 155 ? -0.24 11.609 -8.273 1 98.62 155 PRO B C 1
ATOM 2630 O O . PRO B 1 155 ? -1.025 10.875 -8.875 1 98.62 155 PRO B O 1
ATOM 2633 N N . ALA B 1 156 ? -0.511 12.797 -7.891 1 98.5 156 ALA B N 1
ATOM 2634 C CA . ALA B 1 156 ? -1.738 13.516 -8.219 1 98.5 156 ALA B CA 1
ATOM 2635 C C . ALA B 1 156 ? -1.451 14.984 -8.508 1 98.5 156 ALA B C 1
ATOM 2637 O O . ALA B 1 156 ? -0.473 15.547 -8 1 98.5 156 ALA B O 1
ATOM 2638 N N . PRO B 1 157 ? -2.285 15.594 -9.414 1 98.12 157 PRO B N 1
ATOM 2639 C CA . PRO B 1 157 ? -2.121 17.047 -9.484 1 98.12 157 PRO B CA 1
ATOM 2640 C C . PRO B 1 157 ? -2.416 17.75 -8.164 1 98.12 157 PRO B C 1
ATOM 2642 O O . PRO B 1 157 ? -3.199 17.25 -7.355 1 98.12 157 PRO B O 1
ATOM 2645 N N . PRO B 1 158 ? -1.722 18.891 -7.938 1 98.25 158 PRO B N 1
ATOM 2646 C CA . PRO B 1 158 ? -2.078 19.625 -6.727 1 98.25 158 PRO B CA 1
ATOM 2647 C C . PRO B 1 158 ? -3.578 19.891 -6.609 1 98.25 158 PRO B C 1
ATOM 2649 O O . PRO B 1 158 ? -4.242 20.156 -7.617 1 98.25 158 PRO B O 1
ATOM 2652 N N . VAL B 1 159 ? -4.086 19.844 -5.426 1 98.5 159 VAL B N 1
ATOM 2653 C CA . VAL B 1 159 ? -5.504 20.078 -5.18 1 98.5 159 VAL B CA 1
ATOM 2654 C C . VAL B 1 159 ? -5.836 21.547 -5.434 1 98.5 159 VAL B C 1
ATOM 2656 O O . VAL B 1 159 ? -5.078 22.438 -5.035 1 98.5 159 VAL B O 1
ATOM 2659 N N . LYS B 1 160 ? -6.977 21.75 -6.047 1 98.19 160 LYS B N 1
ATOM 2660 C CA . LYS B 1 160 ? -7.488 23.094 -6.238 1 98.19 160 LYS B CA 1
ATOM 2661 C C . LYS B 1 160 ? -8.75 23.328 -5.422 1 98.19 160 LYS B C 1
ATOM 2663 O O . LYS B 1 160 ? -9.664 22.5 -5.434 1 98.19 160 LYS B O 1
ATOM 2668 N N . ILE B 1 161 ? -8.734 24.391 -4.699 1 97.19 161 ILE B N 1
ATOM 2669 C CA . ILE B 1 161 ? -9.906 24.859 -3.969 1 97.19 161 ILE B CA 1
ATOM 2670 C C . ILE B 1 161 ? -10.312 26.25 -4.473 1 97.19 161 ILE B C 1
ATOM 2672 O O . ILE B 1 161 ? -9.484 27.156 -4.523 1 97.19 161 ILE B O 1
ATOM 2676 N N . ARG B 1 162 ? -11.531 26.375 -4.918 1 94.75 162 ARG B N 1
ATOM 2677 C CA . ARG B 1 162 ? -12.039 27.625 -5.473 1 94.75 162 ARG B CA 1
ATOM 2678 C C . ARG B 1 162 ? -11.109 28.156 -6.555 1 94.75 162 ARG B C 1
ATOM 2680 O O . ARG B 1 162 ? -10.742 29.328 -6.543 1 94.75 162 ARG B O 1
ATOM 2687 N N . GLY B 1 163 ? -10.609 27.234 -7.344 1 94.44 163 GLY B N 1
ATOM 2688 C CA . GLY B 1 163 ? -9.812 27.578 -8.508 1 94.44 163 GLY B CA 1
ATOM 2689 C C . GLY B 1 163 ? -8.352 27.844 -8.18 1 94.44 163 GLY B C 1
ATOM 2690 O O . GLY B 1 163 ? -7.539 28.062 -9.078 1 94.44 163 GLY B O 1
ATOM 2691 N N . LYS B 1 164 ? -8.008 27.781 -6.992 1 96.5 164 LYS B N 1
ATOM 2692 C CA . LYS B 1 164 ? -6.629 28.047 -6.582 1 96.5 164 LYS B CA 1
ATOM 2693 C C . LYS B 1 164 ? -5.934 26.75 -6.156 1 96.5 164 LYS B C 1
ATOM 2695 O O . LYS B 1 164 ? -6.469 25.984 -5.352 1 96.5 164 LYS B O 1
ATOM 2700 N N . GLU B 1 165 ? -4.734 26.531 -6.695 1 97.62 165 GLU B N 1
ATOM 2701 C CA . GLU B 1 165 ? -3.949 25.359 -6.316 1 97.62 165 GLU B CA 1
ATOM 2702 C C . GLU B 1 165 ? -3.406 25.5 -4.895 1 97.62 165 GLU B C 1
ATOM 2704 O O . GLU B 1 165 ? -2.904 26.562 -4.52 1 97.62 165 GLU B O 1
ATOM 2709 N N . LEU B 1 166 ? -3.506 24.453 -4.156 1 97.81 166 LEU B N 1
ATOM 2710 C CA . LEU B 1 166 ? -2.895 24.438 -2.832 1 97.81 166 LEU B CA 1
ATOM 2711 C C . LEU B 1 166 ? -1.391 24.219 -2.928 1 97.81 166 LEU B C 1
ATOM 2713 O O . LEU B 1 166 ? -0.926 23.469 -3.789 1 97.81 166 LEU B O 1
ATOM 2717 N N . GLU B 1 167 ? -0.656 24.844 -1.994 1 96.31 167 GLU B N 1
ATOM 2718 C CA . GLU B 1 167 ? 0.796 24.703 -1.973 1 96.31 167 GLU B CA 1
ATOM 2719 C C . GLU B 1 167 ? 1.207 23.266 -1.669 1 96.31 167 GLU B C 1
ATOM 2721 O O . GLU B 1 167 ? 0.64 22.625 -0.78 1 96.31 167 GLU B O 1
ATOM 2726 N N . VAL B 1 168 ? 2.137 22.781 -2.428 1 97.69 168 VAL B N 1
ATOM 2727 C CA . VAL B 1 168 ? 2.715 21.469 -2.182 1 97.69 168 VAL B CA 1
ATOM 2728 C C . VAL B 1 168 ? 4.172 21.609 -1.756 1 97.69 168 VAL B C 1
ATOM 2730 O O . VAL B 1 168 ? 4.801 22.641 -2.012 1 97.69 168 VAL B O 1
ATOM 2733 N N . HIS B 1 169 ? 4.637 20.625 -1.087 1 97.12 169 HIS B N 1
ATOM 2734 C CA . HIS B 1 169 ? 5.992 20.672 -0.549 1 97.12 169 HIS B CA 1
ATOM 2735 C C . HIS B 1 169 ? 6.828 19.5 -1.062 1 97.12 169 HIS B C 1
ATOM 2737 O O . HIS B 1 169 ? 6.281 18.453 -1.44 1 97.12 169 HIS B O 1
ATOM 2743 N N . GLY B 1 170 ? 8.18 19.719 -1.15 1 94.56 170 GLY B N 1
ATOM 2744 C CA . GLY B 1 170 ? 9.18 18.703 -1.461 1 94.56 170 GLY B CA 1
ATOM 2745 C C . GLY B 1 170 ? 10.289 18.625 -0.424 1 94.56 170 GLY B C 1
ATOM 2746 O O . GLY B 1 170 ? 10.211 19.266 0.625 1 94.56 170 GLY B O 1
ATOM 2747 N N . PHE B 1 171 ? 11.219 17.75 -0.672 1 90.94 171 PHE B N 1
ATOM 2748 C CA . PHE B 1 171 ? 12.336 17.562 0.247 1 90.94 171 PHE B CA 1
ATOM 2749 C C . PHE B 1 171 ? 13.016 18.891 0.554 1 90.94 171 PHE B C 1
ATOM 2751 O O . PHE B 1 171 ? 13.406 19.141 1.695 1 90.94 171 PHE B O 1
ATOM 2758 N N . ALA B 1 172 ? 13.094 19.734 -0.381 1 91.44 172 ALA B N 1
ATOM 2759 C CA . ALA B 1 172 ? 13.82 20.984 -0.259 1 91.44 172 ALA B CA 1
ATOM 2760 C C . ALA B 1 172 ? 13.133 21.922 0.729 1 91.44 172 ALA B C 1
ATOM 2762 O O . ALA B 1 172 ? 13.75 22.875 1.227 1 91.44 172 ALA B O 1
ATOM 2763 N N . ASP B 1 173 ? 11.883 21.656 1.019 1 93.81 173 ASP B N 1
ATOM 2764 C CA . ASP B 1 173 ? 11.109 22.547 1.879 1 93.81 173 ASP B CA 1
ATOM 2765 C C . ASP B 1 173 ? 11.242 22.141 3.346 1 93.81 173 ASP B C 1
ATOM 2767 O O . ASP B 1 173 ? 10.875 22.906 4.242 1 93.81 173 ASP B O 1
ATOM 2771 N N . PHE B 1 174 ? 11.781 20.969 3.66 1 88.94 174 PHE B N 1
ATOM 2772 C CA . PHE B 1 174 ? 11.695 20.375 4.992 1 88.94 174 PHE B CA 1
ATOM 2773 C C . PHE B 1 174 ? 12.5 21.188 5.996 1 88.94 174 PHE B C 1
ATOM 2775 O O . PHE B 1 174 ? 12.055 21.422 7.121 1 88.94 174 PHE B O 1
ATOM 2782 N N . PRO B 1 175 ? 13.734 21.703 5.648 1 85.5 175 PRO B N 1
ATOM 2783 C CA . PRO B 1 175 ? 14.438 22.547 6.617 1 85.5 175 PRO B CA 1
ATOM 2784 C C . PRO B 1 175 ? 13.625 23.781 7.027 1 85.5 175 PRO B C 1
ATOM 2786 O O . PRO B 1 175 ? 13.547 24.094 8.219 1 85.5 175 PRO B O 1
ATOM 2789 N N . ARG B 1 176 ? 13 24.375 6.113 1 89.12 176 ARG B N 1
ATOM 2790 C CA . ARG B 1 176 ? 12.164 25.531 6.395 1 89.12 176 ARG B CA 1
ATOM 2791 C C . ARG B 1 176 ? 10.93 25.141 7.199 1 89.12 176 ARG B C 1
ATOM 2793 O O . ARG B 1 176 ? 10.57 25.812 8.164 1 89.12 176 ARG B O 1
ATOM 2800 N N . LEU B 1 177 ? 10.281 24.062 6.762 1 89.56 177 LEU B N 1
ATOM 2801 C CA . LEU B 1 177 ? 9.07 23.609 7.426 1 89.56 177 LEU B CA 1
ATOM 2802 C C . LEU B 1 177 ? 9.352 23.203 8.867 1 89.56 177 LEU B C 1
ATOM 2804 O O . LEU B 1 177 ? 8.516 23.406 9.75 1 89.56 177 LEU B O 1
ATOM 2808 N N . ALA B 1 178 ? 10.5 22.656 9.086 1 84.25 178 ALA B N 1
ATOM 2809 C CA . ALA B 1 178 ? 10.891 22.234 10.43 1 84.25 178 ALA B CA 1
ATOM 2810 C C . ALA B 1 178 ? 11.008 23.438 11.367 1 84.25 178 ALA B C 1
ATOM 2812 O O . ALA B 1 178 ? 10.758 23.312 12.57 1 84.25 178 ALA B O 1
ATOM 2813 N N . GLU B 1 179 ? 11.336 24.547 10.844 1 80.56 179 GLU B N 1
ATOM 2814 C CA . GLU B 1 179 ? 11.484 25.766 11.633 1 80.56 179 GLU B CA 1
ATOM 2815 C C . GLU B 1 179 ? 10.133 26.438 11.891 1 80.56 179 GLU B C 1
ATOM 2817 O O . GLU B 1 179 ? 9.898 26.984 12.961 1 80.56 179 GLU B O 1
ATOM 2822 N N . GLU B 1 180 ? 9.172 26.312 10.977 1 76.44 180 GLU B N 1
ATOM 2823 C CA . GLU B 1 180 ? 7.922 27.078 10.984 1 76.44 180 GLU B CA 1
ATOM 2824 C C . GLU B 1 180 ? 6.836 26.328 11.758 1 76.44 180 GLU B C 1
ATOM 2826 O O . GLU B 1 180 ? 6.004 26.953 12.414 1 76.44 180 GLU B O 1
ATOM 2831 N N . SER B 1 181 ? 6.645 25.094 11.453 1 63.66 181 SER B N 1
ATOM 2832 C CA . SER B 1 181 ? 5.422 24.422 11.891 1 63.66 181 SER B CA 1
ATOM 2833 C C . SER B 1 181 ? 5.723 23.047 12.477 1 63.66 181 SER B C 1
ATOM 2835 O O . SER B 1 181 ? 5.223 22.031 11.992 1 63.66 181 SER B O 1
ATOM 2837 N N . THR B 1 182 ? 6.512 23.172 13.438 1 65.38 182 THR B N 1
ATOM 2838 C CA . THR B 1 182 ? 6.719 21.906 14.133 1 65.38 182 THR B CA 1
ATOM 2839 C C . THR B 1 182 ? 5.699 21.734 15.25 1 65.38 182 THR B C 1
ATOM 2841 O O . THR B 1 182 ? 5.387 22.672 15.969 1 65.38 182 THR B O 1
ATOM 2844 N N . VAL B 1 183 ? 4.977 20.781 14.977 1 69.19 183 VAL B N 1
ATOM 2845 C CA . VAL B 1 183 ? 4.043 20.406 16.031 1 69.19 183 VAL B CA 1
ATOM 2846 C C . VAL B 1 183 ? 4.676 19.359 16.938 1 69.19 183 VAL B C 1
ATOM 2848 O O . VAL B 1 183 ? 5.496 18.547 16.484 1 69.19 183 VAL B O 1
#

pLDDT: mean 95.32, std 7.91, range [37.91, 98.94]

Foldseek 3Di:
DLPFADDDDFQFAWDWDADPVRDIDTDPLAHRTFDWDDDPQKTKGFRADAQDQVPDPVPPVRVVVCSVPVDAPKPAHPHDKTKMKMKGAADAWWFWFFAQWWKKKAWQADKKWKAFPVGDIDIDHHGDIDGRHRGTIIIHDHDSYITMMIIMIHGHGADDDPRRGDDGDIPVCRVVRSVPDTD/DLPFADDDDFQFAWDWDADPVRDIDTDPLAHRTFDWDDDPQKTKGFRADAQDQVPDPVPPVRVVVCSVPVDAPKPAHPHDKTKMKMKGAADAWWFWFFAQWWKKKAWQADKKWKAFPVGDIDIDHHGDIDGDHRGTIIIHDHDSYITMMIIMIHGHGADDDPRRGDDHDIPVCRVVRSVPDTD

Nearest PDB structures (foldseek):
  3es1-assembly1_A-2  TM=8.757E-01  e=2.080E-13  Novosphingobium aromaticivorans DSM 12444
  8x0v-assembly1_B  TM=8.774E-01  e=1.059E-12  Stachybotrys sp.
  4b29-assembly1_A  TM=6.724E-01  e=3.189E-05  Roseovarius nubinhibens ISM
  5cu1-assembly1_A  TM=7.100E-01  e=3.733E-05  Ruegeria pomeroyi DSS-3
  4bif-assembly1_C  TM=6.318E-01  e=6.310E-05  Granulicella tundricola MP5ACTX9

Organism: Fusarium oxysporum f. sp. cubense (strain race 4) (NCBI:txid2502994)